Protein AF-A0A0D3JNY5-F1 (afdb_monomer_lite)

Sequence (254 aa):
MYYSSASSSRNAAVAILASRCAAASASHALKLACLLAVPCAALSHYIGRPWRWFSLHPLLMTMAFIAAAGSGITVKRMGGRTNTLMHGYAMLSAFALALAGWYVIYQQKAKATAEPLPLPGSRVMPLSLAACQVMLGKPHNTSWHSLQGLLAIGGYALGAAAGLFALHPDFGQYRSGKGVRLAHKLASRAASLAALIAIGTGYFKLADAYSTPLLAAALVAFAVSCAFFEAPTKRPQPAPRLPETTPLQAIGSE

Foldseek 3Di:
DPPPPVVVVVVVVVVVVVVVVVVVVVVVVVLLCLLVVLLVLLVVVCVPPPDDLLSLQLSLLSCLLRNLQSVLVVLPVVDDQVSLVSSLVSLVSSLVSLVVSVVSVVVLAVVLAPDDDPPPPPDDDDPVVVVSNVSYPDDPQPDPLSVLSVLLSVLSVVLSVCCVAQCRPPHHPPVPPPVSVVVSVVSNVVSSVSSLVSSLVVVVVCCVVHDDPSSVSSVVSVVVSVVVVDDPPPPPDPPPPDPPPDPPPPPDDD

pLDDT: mean 79.35, std 14.65, range [47.5, 98.0]

InterPro domains:
  IPR006593 Cytochrome b561/ferric reductase, transmembrane domain [SM00665] (56-203)

Radius of gyration: 26.71 Å; chains: 1; bounding box: 80×56×90 Å

Organism: Emiliania huxleyi (strain CCMP1516) (NCBI:txid280463)

Secondary structure (DSSP, 8-state):
--SSHHHHHHHHHHHHHHHHHHHHHHHHHHHHHHHHHHHHHHHHTTTTS---GGGHHHHHHHIIIIIIHHHHHHHHHT-SHHHHHHHHHHHHHHHHHHHHHHHHHHHHHHHHHHSPPPPTT-----HHHHHHHTTTTPPTT-SHHHHHHHHHHHHHHHHHHHHHHTT-TTT-TTTT-HHHHHHHHHHHHHHHHHHHHHHHHHHHHHHTTS-THHHHHHHHHHHHHHHTT----PPPPPP-PPP-----------

Structure (mmCIF, N/CA/C/O backbone):
data_AF-A0A0D3JNY5-F1
#
_entry.id   AF-A0A0D3JNY5-F1
#
loop_
_atom_site.group_PDB
_atom_site.id
_atom_site.type_symbol
_atom_site.label_atom_id
_atom_site.label_alt_id
_atom_site.label_comp_id
_atom_site.label_asym_id
_atom_site.label_entity_id
_atom_site.label_seq_id
_atom_site.pdbx_PDB_ins_code
_atom_site.Cartn_x
_atom_site.Cartn_y
_atom_site.Cartn_z
_atom_site.occupancy
_atom_site.B_iso_or_equiv
_atom_site.auth_seq_id
_atom_site.auth_comp_id
_atom_site.auth_asym_id
_atom_site.auth_atom_id
_atom_site.pdbx_PDB_model_num
ATOM 1 N N . MET A 1 1 ? -40.229 37.257 30.232 1.00 57.28 1 MET A N 1
ATOM 2 C CA . MET A 1 1 ? -39.257 37.653 29.185 1.00 57.28 1 MET A CA 1
ATOM 3 C C . MET A 1 1 ? -38.018 36.726 29.174 1.00 57.28 1 MET A C 1
ATOM 5 O O . MET A 1 1 ? -36.901 37.210 29.114 1.00 57.28 1 MET A O 1
ATOM 9 N N . TYR A 1 2 ? -38.187 35.391 29.219 1.00 54.25 2 TYR A N 1
ATOM 10 C CA . TYR A 1 2 ? -37.075 34.420 29.385 1.00 54.25 2 TYR A CA 1
ATOM 11 C C . TYR A 1 2 ? -36.829 33.487 28.178 1.00 54.25 2 TYR A C 1
ATOM 13 O O . TYR A 1 2 ? -35.921 32.665 28.211 1.00 54.25 2 TYR A O 1
ATOM 21 N N . TYR A 1 3 ? -37.588 33.619 27.084 1.00 54.31 3 TYR A N 1
ATOM 22 C CA . TYR A 1 3 ? -37.489 32.711 25.927 1.00 54.31 3 TYR A CA 1
ATOM 23 C C . TYR A 1 3 ? -36.385 33.062 24.906 1.00 54.31 3 TYR A C 1
ATOM 25 O O . TYR A 1 3 ? -36.133 32.283 23.991 1.00 54.31 3 TYR A O 1
ATOM 33 N N . SER A 1 4 ? -35.695 34.200 25.051 1.00 57.88 4 SER A N 1
ATOM 34 C CA . SER A 1 4 ? -34.740 34.676 24.032 1.00 57.88 4 SER A CA 1
ATOM 35 C C . SER A 1 4 ? -33.359 33.994 24.098 1.00 57.88 4 SER A C 1
ATOM 37 O O . SER A 1 4 ? -32.750 33.724 23.062 1.00 57.88 4 SER A O 1
ATOM 39 N N . SER A 1 5 ? -32.870 33.606 25.285 1.00 60.97 5 SER A N 1
ATOM 40 C CA . SER A 1 5 ? -31.491 33.098 25.438 1.00 60.97 5 SER A CA 1
ATOM 41 C C . SER A 1 5 ? -31.278 31.662 24.934 1.00 60.97 5 SER A C 1
ATOM 43 O O . SER A 1 5 ? -30.173 31.309 24.522 1.00 60.97 5 SER A O 1
ATOM 45 N N . ALA A 1 6 ? -32.329 30.837 24.900 1.00 60.62 6 ALA A N 1
ATOM 46 C CA . ALA A 1 6 ? -32.232 29.432 24.497 1.00 60.62 6 ALA A CA 1
ATOM 47 C C . ALA A 1 6 ? -32.112 29.224 22.974 1.00 60.62 6 ALA A C 1
ATOM 49 O O . ALA A 1 6 ? -31.658 28.167 22.535 1.00 60.62 6 ALA A O 1
ATOM 50 N N . SER A 1 7 ? -32.508 30.210 22.160 1.00 70.88 7 SER A N 1
ATOM 51 C CA . SER A 1 7 ? -32.379 30.136 20.696 1.00 70.88 7 SER A CA 1
ATOM 52 C C . SER A 1 7 ? -30.937 30.397 20.234 1.00 70.88 7 SER A C 1
ATOM 54 O O . SER A 1 7 ? -30.427 29.709 19.349 1.00 70.88 7 SER A O 1
ATOM 56 N N . SER A 1 8 ? -30.241 31.320 20.906 1.00 77.12 8 SER A N 1
ATOM 57 C CA . SER A 1 8 ? -28.868 31.720 20.582 1.00 77.12 8 SER A CA 1
ATOM 58 C C . SER A 1 8 ? -27.856 30.584 20.798 1.00 77.12 8 SER A C 1
ATOM 60 O O . SER A 1 8 ? -27.009 30.321 19.941 1.00 77.12 8 SER A O 1
ATOM 62 N N . SER A 1 9 ? -27.993 29.821 21.889 1.00 76.94 9 SER A N 1
ATOM 63 C CA . SER A 1 9 ? -27.088 28.703 22.194 1.00 76.94 9 SER A CA 1
ATOM 64 C C . SER A 1 9 ? -27.237 27.518 21.232 1.00 76.94 9 SER A C 1
ATOM 66 O O . SER A 1 9 ? -26.240 26.887 20.873 1.00 76.94 9 SER A O 1
ATOM 68 N N . ARG A 1 10 ? -28.457 27.237 20.750 1.00 80.69 10 ARG A N 1
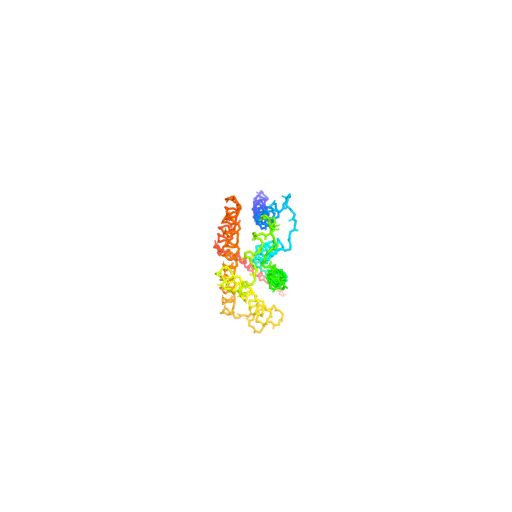ATOM 69 C CA . ARG A 1 10 ? -28.706 26.187 19.745 1.00 80.69 10 ARG A CA 1
ATOM 70 C C . ARG A 1 10 ? -28.081 26.542 18.398 1.00 80.69 10 ARG A C 1
ATOM 72 O O . ARG A 1 10 ? -27.430 25.694 17.793 1.00 80.69 10 ARG A O 1
ATOM 79 N N . ASN A 1 11 ? -28.203 27.799 17.972 1.00 83.81 11 ASN A N 1
ATOM 80 C CA . ASN A 1 11 ? -27.627 28.266 16.710 1.00 83.81 11 ASN A CA 1
ATOM 81 C C . ASN A 1 11 ? -26.090 28.193 16.720 1.00 83.81 11 ASN A C 1
ATOM 83 O O . ASN A 1 11 ? -25.489 27.739 15.745 1.00 83.81 11 ASN A O 1
ATOM 87 N N . ALA A 1 12 ? -25.449 28.538 17.844 1.00 80.69 12 ALA A N 1
ATOM 88 C CA . ALA A 1 12 ? -24.000 28.406 18.001 1.00 80.69 12 ALA A CA 1
ATOM 89 C C . ALA A 1 12 ? -23.531 26.939 17.927 1.00 80.69 12 ALA A C 1
ATOM 91 O O . ALA A 1 12 ? -22.556 26.630 17.240 1.00 80.69 12 ALA A O 1
ATOM 92 N N . ALA A 1 13 ? -24.245 26.012 18.577 1.00 78.19 13 ALA A N 1
ATOM 93 C CA . ALA A 1 13 ? -23.913 24.587 18.535 1.00 78.19 13 ALA A CA 1
ATOM 94 C C . ALA A 1 13 ? -24.038 23.997 17.117 1.00 78.19 13 ALA A C 1
ATOM 96 O O . ALA A 1 13 ? -23.158 23.249 16.682 1.00 78.19 13 ALA A O 1
ATOM 97 N N . VAL A 1 14 ? -25.087 24.371 16.374 1.00 81.19 14 VAL A N 1
ATOM 98 C CA . VAL A 1 14 ? -25.291 23.940 14.981 1.00 81.19 14 VAL A CA 1
ATOM 99 C C . VAL A 1 14 ? -24.190 24.485 14.067 1.00 81.19 14 VAL A C 1
ATOM 101 O O . VAL A 1 14 ? -23.638 23.727 13.271 1.00 81.19 14 VAL A O 1
ATOM 104 N N . ALA A 1 15 ? -23.792 25.752 14.219 1.00 80.12 15 ALA A N 1
ATOM 105 C CA . ALA A 1 15 ? -22.700 26.342 13.439 1.00 80.12 15 ALA A CA 1
ATOM 106 C C . ALA A 1 15 ? -21.336 25.675 13.724 1.00 80.12 15 ALA A C 1
ATOM 108 O O . ALA A 1 15 ? -20.553 25.406 12.805 1.00 80.12 15 ALA A O 1
ATOM 109 N N . ILE A 1 16 ? -21.056 25.332 14.987 1.00 78.81 16 ILE A N 1
ATOM 110 C CA . ILE A 1 16 ? -19.841 24.594 15.370 1.00 78.81 16 ILE A CA 1
ATOM 111 C C . ILE A 1 16 ? -19.857 23.176 14.782 1.00 78.81 16 ILE A C 1
ATOM 113 O O . ILE A 1 16 ? -18.828 22.687 14.314 1.00 78.81 16 ILE A O 1
ATOM 117 N N . LEU A 1 17 ? -21.011 22.505 14.771 1.00 75.88 17 LEU A N 1
ATOM 118 C CA . LEU A 1 17 ? -21.135 21.177 14.174 1.00 75.88 17 LEU A CA 1
ATOM 119 C C . LEU A 1 17 ? -20.952 21.229 12.650 1.00 75.88 17 LEU A C 1
ATOM 121 O O . LEU A 1 17 ? -20.173 20.448 12.106 1.00 75.88 17 LEU A O 1
ATOM 125 N N . ALA A 1 18 ? -21.598 22.181 11.973 1.00 71.88 18 ALA A N 1
ATOM 126 C CA . ALA A 1 18 ? -21.499 22.360 10.527 1.00 71.88 18 ALA A CA 1
ATOM 127 C C . ALA A 1 18 ? -20.063 22.680 10.076 1.00 71.88 18 ALA A C 1
ATOM 129 O O . ALA A 1 18 ? -19.561 22.056 9.140 1.00 71.88 18 ALA A O 1
ATOM 130 N N . SER A 1 19 ? -19.359 23.576 10.779 1.00 74.06 19 SER A N 1
ATOM 131 C CA . SER A 1 19 ? -17.955 23.900 10.476 1.00 74.06 19 SER A CA 1
ATOM 132 C C . SER A 1 19 ? -17.014 22.709 10.694 1.00 74.06 19 SER A C 1
ATOM 134 O O . SER A 1 19 ? -16.123 22.470 9.878 1.00 74.06 19 SER A O 1
ATOM 136 N N . ARG A 1 20 ? -17.243 21.891 11.732 1.00 70.56 20 ARG A N 1
ATOM 137 C CA . ARG A 1 20 ? -16.495 20.640 11.950 1.00 70.56 20 ARG A CA 1
ATOM 138 C C . ARG A 1 20 ? -16.770 19.600 10.864 1.00 70.56 20 ARG A C 1
ATOM 140 O O . ARG A 1 20 ? -15.829 18.945 10.417 1.00 70.56 20 ARG A O 1
ATOM 147 N N . CYS A 1 21 ? -18.017 19.471 10.411 1.00 64.88 21 CYS A N 1
ATOM 148 C CA . CYS A 1 21 ? -18.381 18.590 9.299 1.00 64.88 21 CYS A CA 1
ATOM 149 C C . CYS A 1 21 ? -17.726 19.037 7.982 1.00 64.88 21 CYS A C 1
ATOM 151 O O . CYS A 1 21 ? -17.161 18.206 7.268 1.00 64.88 21 CYS A O 1
ATOM 153 N N . ALA A 1 22 ? -17.722 20.341 7.692 1.00 65.19 22 ALA A N 1
ATOM 154 C CA . ALA A 1 22 ? -17.070 20.901 6.510 1.00 65.19 22 ALA A CA 1
ATOM 155 C C . ALA A 1 22 ? -15.542 20.704 6.543 1.00 65.19 22 ALA A C 1
ATOM 157 O O . ALA A 1 22 ? -14.959 20.222 5.571 1.00 65.19 22 ALA A O 1
ATOM 158 N N . ALA A 1 23 ? -14.895 20.980 7.681 1.00 62.25 23 ALA A N 1
ATOM 159 C CA . ALA A 1 23 ? -13.457 20.765 7.856 1.00 62.25 23 ALA A CA 1
ATOM 160 C C . ALA A 1 23 ? -13.074 19.277 7.752 1.00 62.25 23 ALA A C 1
ATOM 162 O O . ALA A 1 23 ? -12.065 18.924 7.133 1.00 62.25 23 ALA A O 1
ATOM 163 N N . ALA A 1 24 ? -13.898 18.383 8.310 1.00 66.12 24 ALA A N 1
ATOM 164 C CA . ALA A 1 24 ? -13.712 16.947 8.156 1.00 66.12 24 ALA A CA 1
ATOM 165 C C . ALA A 1 24 ? -13.803 16.544 6.678 1.00 66.12 24 ALA A C 1
ATOM 167 O O . ALA A 1 24 ? -12.885 15.880 6.195 1.00 66.12 24 ALA A O 1
ATOM 168 N N . SER A 1 25 ? -14.836 16.986 5.954 1.00 69.06 25 SER A N 1
ATOM 169 C CA . SER A 1 25 ? -15.023 16.720 4.520 1.00 69.06 25 SER A CA 1
ATOM 170 C C . SER A 1 25 ? -13.823 17.179 3.680 1.00 69.06 25 SER A C 1
ATOM 172 O O . SER A 1 25 ? -13.230 16.372 2.961 1.00 69.06 25 SER A O 1
ATOM 174 N N . ALA A 1 26 ? -13.369 18.423 3.867 1.00 67.12 26 ALA A N 1
ATOM 175 C CA . ALA A 1 26 ? -12.214 18.973 3.157 1.00 67.12 26 ALA A CA 1
ATOM 176 C C . ALA A 1 26 ? -10.929 18.167 3.418 1.00 67.12 26 ALA A C 1
ATOM 178 O O . ALA A 1 26 ? -10.176 17.861 2.492 1.00 67.12 26 ALA A O 1
ATOM 179 N N . SER A 1 27 ? -10.704 17.738 4.666 1.00 71.31 27 SER A N 1
ATOM 180 C CA . SER A 1 27 ? -9.537 16.915 5.006 1.00 71.31 27 SER A CA 1
ATOM 181 C C . SER A 1 27 ? -9.570 15.525 4.358 1.00 71.31 27 SER A C 1
ATOM 183 O O . SER A 1 27 ? -8.512 14.959 4.087 1.00 71.31 27 SER A O 1
ATOM 185 N N . HIS A 1 28 ? -10.755 14.949 4.127 1.00 68.75 28 HIS A N 1
ATOM 186 C CA . HIS A 1 28 ? -10.895 13.656 3.453 1.00 68.75 28 HIS A CA 1
ATOM 187 C C . HIS A 1 28 ? -10.719 13.805 1.945 1.00 68.75 28 HIS A C 1
ATOM 189 O O . HIS A 1 28 ? -9.995 13.008 1.352 1.00 68.75 28 HIS A O 1
ATOM 195 N N . ALA A 1 29 ? -11.301 14.849 1.349 1.00 68.88 29 ALA A N 1
ATOM 196 C CA . ALA A 1 29 ? -11.135 15.158 -0.066 1.00 68.88 29 ALA A CA 1
ATOM 197 C C . ALA A 1 29 ? -9.658 15.377 -0.425 1.00 68.88 29 ALA A C 1
ATOM 199 O O . ALA A 1 29 ? -9.169 14.783 -1.382 1.00 68.88 29 ALA A O 1
ATOM 200 N N . LEU A 1 30 ? -8.916 16.131 0.396 1.00 71.25 30 LEU A N 1
ATOM 201 C CA . LEU A 1 30 ? -7.480 16.340 0.196 1.00 71.25 30 LEU A CA 1
ATOM 202 C C . LEU A 1 30 ? -6.684 15.030 0.296 1.00 71.25 30 LEU A C 1
ATOM 204 O O . LEU A 1 30 ? -5.812 14.774 -0.529 1.00 71.25 30 LEU A O 1
ATOM 208 N N . LYS A 1 31 ? -7.007 14.162 1.267 1.00 69.12 31 LYS A N 1
ATOM 209 C CA . LYS A 1 31 ? -6.354 12.847 1.404 1.00 69.12 31 LYS A CA 1
ATOM 210 C C . LYS A 1 31 ? -6.600 11.970 0.179 1.00 69.12 31 LYS A C 1
ATOM 212 O O . LYS A 1 31 ? -5.654 11.389 -0.338 1.00 69.12 31 LYS A O 1
ATOM 217 N N . LEU A 1 32 ? -7.844 11.894 -0.294 1.00 69.19 32 LEU A N 1
ATOM 218 C CA . LEU A 1 32 ? -8.203 11.158 -1.508 1.00 69.19 32 LEU A CA 1
ATOM 219 C C . LEU A 1 32 ? -7.491 11.724 -2.741 1.00 69.19 32 LEU A C 1
ATOM 221 O O . LEU A 1 32 ? -6.916 10.957 -3.509 1.00 69.19 32 LEU A O 1
ATOM 225 N N . ALA A 1 33 ? -7.451 13.049 -2.888 1.00 69.44 33 ALA A N 1
ATOM 226 C CA . ALA A 1 33 ? -6.737 13.706 -3.976 1.00 69.44 33 ALA A CA 1
ATOM 227 C C . ALA A 1 33 ? -5.238 13.363 -3.962 1.00 69.44 33 ALA A C 1
ATOM 229 O O . ALA A 1 33 ? -4.701 12.963 -4.991 1.00 69.44 33 ALA A O 1
ATOM 230 N N . CYS A 1 34 ? -4.569 13.421 -2.804 1.00 68.69 34 CYS A N 1
ATOM 231 C CA . CYS A 1 34 ? -3.160 13.032 -2.686 1.00 68.69 34 CYS A CA 1
ATOM 232 C C . CYS A 1 34 ? -2.929 11.541 -2.988 1.00 68.69 34 CYS A C 1
ATOM 234 O O . CYS A 1 34 ? -1.951 11.200 -3.652 1.00 68.69 34 CYS A O 1
ATOM 236 N N . LEU A 1 35 ? -3.825 10.656 -2.536 1.00 69.31 35 LEU A N 1
ATOM 237 C CA . LEU A 1 35 ? -3.726 9.212 -2.780 1.00 69.31 35 LEU A CA 1
ATOM 238 C C . LEU A 1 35 ? -3.906 8.845 -4.259 1.00 69.31 35 LEU A C 1
ATOM 240 O O . LEU A 1 35 ? -3.325 7.858 -4.706 1.00 69.31 35 LEU A O 1
ATOM 244 N N . LEU A 1 36 ? -4.678 9.632 -5.014 1.00 71.50 36 LEU A N 1
ATOM 245 C CA . LEU A 1 36 ? -4.909 9.435 -6.448 1.00 71.50 36 LEU A CA 1
ATOM 246 C C . LEU A 1 36 ? -3.890 10.171 -7.328 1.00 71.50 36 LEU A C 1
ATOM 248 O O . LEU A 1 36 ? -3.557 9.690 -8.407 1.00 71.50 36 LEU A O 1
ATOM 252 N N . ALA A 1 37 ? -3.345 11.301 -6.877 1.00 69.25 37 ALA A N 1
ATOM 253 C CA . ALA A 1 37 ? -2.399 12.092 -7.662 1.00 69.25 37 ALA A CA 1
ATOM 254 C C . ALA A 1 37 ? -1.128 11.307 -8.021 1.00 69.25 37 ALA A C 1
ATOM 256 O O . ALA A 1 37 ? -0.654 11.393 -9.149 1.00 69.25 37 ALA A O 1
ATOM 257 N N . VAL A 1 38 ? -0.600 10.503 -7.093 1.00 67.50 38 VAL A N 1
ATOM 258 C CA . VAL A 1 38 ? 0.617 9.706 -7.323 1.00 67.50 38 VAL A CA 1
ATOM 259 C C . VAL A 1 38 ? 0.421 8.617 -8.380 1.00 67.50 38 VAL A C 1
ATOM 261 O O . VAL A 1 38 ? 1.210 8.580 -9.322 1.00 67.50 38 VAL A O 1
ATOM 264 N N . PRO A 1 39 ? -0.598 7.739 -8.297 1.00 68.88 39 PRO A N 1
ATOM 265 C CA . PRO A 1 39 ? -0.840 6.770 -9.357 1.00 68.88 39 PRO A CA 1
ATOM 266 C C . PRO A 1 39 ? -1.238 7.432 -10.678 1.00 68.88 39 PRO A C 1
ATOM 268 O O . PRO A 1 39 ? -0.833 6.937 -11.724 1.00 68.88 39 PRO A O 1
ATOM 271 N N . CYS A 1 40 ? -1.943 8.568 -10.665 1.00 70.19 40 CYS A N 1
ATOM 272 C CA . CYS A 1 40 ? -2.204 9.334 -11.886 1.00 70.19 40 CYS A CA 1
ATOM 273 C C . CYS A 1 40 ? -0.916 9.891 -12.510 1.00 70.19 40 CYS A C 1
ATOM 275 O O . CYS A 1 40 ? -0.770 9.836 -13.726 1.00 70.19 40 CYS A O 1
ATOM 277 N N . ALA A 1 41 ? 0.036 10.375 -11.707 1.00 69.00 41 ALA A N 1
ATOM 278 C CA . ALA A 1 41 ? 1.346 10.817 -12.186 1.00 69.00 41 ALA A CA 1
ATOM 279 C C . ALA A 1 41 ? 2.200 9.644 -12.699 1.00 69.00 41 ALA A C 1
ATOM 281 O O . ALA A 1 41 ? 2.883 9.753 -13.716 1.00 69.00 41 ALA A O 1
ATOM 282 N N . ALA A 1 42 ? 2.130 8.489 -12.033 1.00 68.69 42 ALA A N 1
ATOM 283 C CA . ALA A 1 42 ? 2.753 7.264 -12.521 1.00 68.69 42 ALA A CA 1
ATOM 284 C C . ALA A 1 42 ? 2.156 6.840 -13.870 1.00 68.69 42 ALA A C 1
ATOM 286 O O . ALA A 1 42 ? 2.890 6.491 -14.789 1.00 68.69 42 ALA A O 1
ATOM 287 N N . LEU A 1 43 ? 0.829 6.909 -14.010 1.00 73.94 43 LEU A N 1
ATOM 288 C CA . LEU A 1 43 ? 0.123 6.585 -15.245 1.00 73.94 43 LEU A CA 1
ATOM 289 C C . LEU A 1 43 ? 0.433 7.596 -16.356 1.00 73.94 43 LEU A C 1
ATOM 291 O O . LEU A 1 43 ? 0.642 7.188 -17.496 1.00 73.94 43 LEU A O 1
ATOM 295 N N . SER A 1 44 ? 0.519 8.890 -16.031 1.00 70.88 44 SER A N 1
ATOM 296 C CA . SER A 1 44 ? 0.817 9.942 -17.006 1.00 70.88 44 SER A CA 1
ATOM 297 C C . SER A 1 44 ? 2.209 9.803 -17.613 1.00 70.88 44 SER A C 1
ATOM 299 O O . SER A 1 44 ? 2.377 10.091 -18.794 1.00 70.88 44 SER A O 1
ATOM 301 N N . HIS A 1 45 ? 3.179 9.252 -16.874 1.00 68.31 45 HIS A N 1
ATOM 302 C CA . HIS A 1 45 ? 4.490 8.896 -17.425 1.00 68.31 45 HIS A CA 1
ATOM 303 C C . HIS A 1 45 ? 4.405 7.890 -18.588 1.00 68.31 45 HIS A C 1
ATOM 305 O O . HIS A 1 45 ? 5.266 7.872 -19.470 1.00 68.31 45 HIS A O 1
ATOM 311 N N . TYR A 1 46 ? 3.372 7.046 -18.602 1.00 68.75 46 TYR A N 1
ATOM 312 C CA . TYR A 1 46 ? 3.152 6.060 -19.658 1.00 68.75 46 TYR A CA 1
ATOM 313 C C . TYR A 1 46 ? 2.251 6.566 -20.789 1.00 68.75 46 TYR A C 1
ATOM 315 O O . TYR A 1 46 ? 2.137 5.887 -21.810 1.00 68.75 46 TYR A O 1
ATOM 323 N N . ILE A 1 47 ? 1.644 7.750 -20.657 1.00 71.94 47 ILE A N 1
ATOM 324 C CA . ILE A 1 47 ? 0.864 8.360 -21.739 1.00 71.94 47 ILE A CA 1
ATOM 325 C C . ILE A 1 47 ? 1.823 8.732 -22.880 1.00 71.94 47 ILE A C 1
ATOM 327 O O . ILE A 1 47 ? 2.818 9.423 -22.677 1.00 71.94 47 ILE A O 1
ATOM 331 N N . GLY A 1 48 ? 1.542 8.237 -24.089 1.00 67.44 48 GLY A N 1
ATOM 332 C CA . GLY A 1 48 ? 2.363 8.475 -25.284 1.00 67.44 48 GLY A CA 1
ATOM 333 C C . GLY A 1 48 ? 3.548 7.518 -25.472 1.00 67.44 48 GLY A C 1
ATOM 334 O O . GLY A 1 48 ? 4.295 7.663 -26.437 1.00 67.44 48 GLY A O 1
ATOM 335 N N . ARG A 1 49 ? 3.727 6.518 -24.596 1.00 72.38 49 ARG A N 1
ATOM 336 C CA . ARG A 1 49 ? 4.737 5.458 -24.754 1.00 72.38 49 ARG A CA 1
ATOM 337 C C . ARG A 1 49 ? 4.064 4.110 -25.017 1.00 72.38 49 ARG A C 1
ATOM 339 O O . ARG A 1 49 ? 2.992 3.856 -24.467 1.00 72.38 49 ARG A O 1
ATOM 346 N N . PRO A 1 50 ? 4.679 3.212 -25.808 1.00 80.44 50 PRO A N 1
ATOM 347 C CA . PRO A 1 50 ? 4.146 1.869 -25.969 1.00 80.44 50 PRO A CA 1
ATOM 348 C C . PRO A 1 50 ? 4.151 1.169 -24.609 1.00 80.44 50 PRO A C 1
ATOM 350 O O . PRO A 1 50 ? 5.185 1.075 -23.940 1.00 80.44 50 PRO A O 1
ATOM 353 N N . TRP A 1 51 ? 2.980 0.694 -24.198 1.00 82.50 51 TRP A N 1
ATOM 354 C CA . TRP A 1 51 ? 2.815 -0.046 -22.960 1.00 82.50 51 TRP A CA 1
ATOM 355 C C . TRP A 1 51 ? 3.615 -1.346 -23.025 1.00 82.50 51 TRP A C 1
ATOM 357 O O . TRP A 1 51 ? 3.410 -2.180 -23.905 1.00 82.50 51 TRP A O 1
ATOM 367 N N . ARG A 1 52 ? 4.557 -1.513 -22.094 1.00 87.00 52 ARG A N 1
ATOM 368 C CA . ARG A 1 52 ? 5.363 -2.730 -21.969 1.00 87.00 52 ARG A CA 1
ATOM 369 C C . ARG A 1 52 ? 4.894 -3.512 -20.758 1.00 87.00 52 ARG A C 1
ATOM 371 O O . ARG A 1 52 ? 4.427 -2.927 -19.786 1.00 87.00 52 ARG A O 1
ATOM 378 N N . TRP A 1 53 ? 5.100 -4.825 -20.776 1.00 88.06 53 TRP A N 1
ATOM 379 C CA . TRP A 1 53 ? 4.777 -5.688 -19.637 1.00 88.06 53 TRP A CA 1
ATOM 380 C C . TRP A 1 53 ? 5.386 -5.170 -18.323 1.00 88.06 53 TRP A C 1
ATOM 382 O O . TRP A 1 53 ? 4.699 -5.079 -17.312 1.00 88.06 53 TRP A O 1
ATOM 392 N N . PHE A 1 54 ? 6.642 -4.709 -18.361 1.00 89.81 54 PHE A N 1
ATOM 393 C CA . PHE A 1 54 ? 7.314 -4.103 -17.210 1.00 89.81 54 PHE A CA 1
ATOM 394 C C . PHE A 1 54 ? 6.607 -2.852 -16.651 1.00 89.81 54 PHE A C 1
ATOM 396 O O . PHE A 1 54 ? 6.684 -2.625 -15.447 1.00 89.81 54 PHE A O 1
ATOM 403 N N . SER A 1 55 ? 5.885 -2.071 -17.466 1.00 88.25 55 SER A N 1
ATOM 404 C CA . SER A 1 55 ? 5.160 -0.868 -17.017 1.00 88.25 55 SER A CA 1
ATOM 405 C C . SER A 1 55 ? 4.083 -1.175 -15.970 1.00 88.25 55 SER A C 1
ATOM 407 O O . SER A 1 55 ? 3.777 -0.324 -15.135 1.00 88.25 55 SER A O 1
ATOM 409 N N . LEU A 1 56 ? 3.552 -2.404 -15.954 1.00 90.50 56 LEU A N 1
ATOM 410 C CA . LEU A 1 56 ? 2.608 -2.851 -14.929 1.00 90.50 56 LEU A CA 1
ATOM 411 C C . LEU A 1 56 ? 3.233 -2.899 -13.534 1.00 90.50 56 LEU A C 1
ATOM 413 O O . LEU A 1 56 ? 2.529 -2.679 -12.557 1.00 90.50 56 LEU A O 1
ATOM 417 N N . HIS A 1 57 ? 4.535 -3.167 -13.410 1.00 93.75 57 HIS A N 1
ATOM 418 C CA . HIS A 1 57 ? 5.179 -3.312 -12.106 1.00 93.75 57 HIS A CA 1
ATOM 419 C C . HIS A 1 57 ? 5.116 -2.027 -11.255 1.00 93.75 57 HIS A C 1
ATOM 421 O O . HIS A 1 57 ? 4.498 -2.066 -10.188 1.00 93.75 57 HIS A O 1
ATOM 427 N N . PRO A 1 58 ? 5.687 -0.881 -11.680 1.00 90.94 58 PRO A N 1
ATOM 428 C CA . PRO A 1 58 ? 5.642 0.344 -10.883 1.00 90.94 58 PRO A CA 1
ATOM 429 C C . PRO A 1 58 ? 4.213 0.862 -10.697 1.00 90.94 58 PRO A C 1
ATOM 431 O O . PRO A 1 58 ? 3.894 1.364 -9.617 1.00 90.94 58 PRO A O 1
ATOM 434 N N . LEU A 1 59 ? 3.329 0.678 -11.687 1.00 89.38 59 LEU A N 1
ATOM 435 C CA . LEU A 1 59 ? 1.913 1.019 -11.555 1.00 89.38 59 LEU A CA 1
ATOM 436 C C . LEU A 1 59 ? 1.250 0.214 -10.428 1.00 89.38 59 LEU A C 1
ATOM 438 O O . LEU A 1 59 ? 0.687 0.802 -9.506 1.00 89.38 59 LEU A O 1
ATOM 442 N N . LEU A 1 60 ? 1.351 -1.118 -10.465 1.00 94.06 60 LEU A N 1
ATOM 443 C CA . LEU A 1 60 ? 0.744 -2.001 -9.466 1.00 94.06 60 LEU A CA 1
ATOM 444 C C . LEU A 1 60 ? 1.335 -1.776 -8.072 1.00 94.06 60 LEU A C 1
ATOM 446 O O . LEU A 1 60 ? 0.580 -1.736 -7.106 1.00 94.06 60 LEU A O 1
ATOM 450 N N . MET A 1 61 ? 2.649 -1.550 -7.955 1.00 95.19 61 MET A N 1
ATOM 451 C CA . MET A 1 61 ? 3.285 -1.242 -6.666 1.00 95.19 61 MET A CA 1
ATOM 452 C C . MET A 1 61 ? 2.808 0.094 -6.085 1.00 95.19 61 MET A C 1
ATOM 454 O O . MET A 1 61 ? 2.533 0.186 -4.888 1.00 95.19 61 MET A O 1
ATOM 458 N N . THR A 1 62 ? 2.647 1.115 -6.931 1.00 89.94 62 THR A N 1
ATOM 459 C CA . THR A 1 62 ? 2.109 2.424 -6.527 1.00 89.94 62 THR A CA 1
ATOM 460 C C . THR A 1 62 ? 0.650 2.293 -6.082 1.00 89.94 62 THR A C 1
ATOM 462 O O . THR A 1 62 ? 0.277 2.770 -5.009 1.00 89.94 62 THR A O 1
ATOM 465 N N . MET A 1 63 ? -0.176 1.584 -6.856 1.00 88.19 63 MET A N 1
ATOM 466 C CA . MET A 1 63 ? -1.578 1.335 -6.511 1.00 88.19 63 MET A CA 1
ATOM 467 C C . MET A 1 63 ? -1.721 0.519 -5.221 1.00 88.19 63 MET A C 1
ATOM 469 O O . MET A 1 63 ? -2.578 0.828 -4.394 1.00 88.19 63 MET A O 1
ATOM 473 N N . ALA A 1 64 ? -0.868 -0.484 -5.019 1.00 94.75 64 ALA A N 1
ATOM 474 C CA . ALA A 1 64 ? -0.865 -1.324 -3.829 1.00 94.75 64 ALA A CA 1
ATOM 475 C C . ALA A 1 64 ? -0.555 -0.520 -2.560 1.00 94.75 64 ALA A C 1
ATOM 477 O O . ALA A 1 64 ? -1.379 -0.435 -1.648 1.00 94.75 64 ALA A O 1
ATOM 478 N N . PHE A 1 65 ? 0.637 0.073 -2.492 1.00 93.12 65 PHE A N 1
ATOM 479 C CA . PHE A 1 65 ? 1.168 0.594 -1.232 1.00 93.12 65 PHE A CA 1
ATOM 480 C C . PHE A 1 65 ? 0.821 2.056 -0.961 1.00 93.12 65 PHE A C 1
ATOM 482 O O . PHE A 1 65 ? 0.856 2.474 0.194 1.00 93.12 65 PHE A O 1
ATOM 489 N N . ILE A 1 66 ? 0.468 2.832 -1.987 1.00 87.38 66 ILE A N 1
ATOM 490 C CA . ILE A 1 66 ? 0.041 4.222 -1.802 1.00 87.38 66 ILE A CA 1
ATOM 491 C C . ILE A 1 66 ? -1.480 4.275 -1.798 1.00 87.38 66 ILE A C 1
ATOM 493 O O . ILE A 1 66 ? -2.066 4.561 -0.757 1.00 87.38 66 ILE A O 1
ATOM 497 N N . ALA A 1 67 ? -2.136 3.928 -2.907 1.00 85.94 67 ALA A N 1
ATOM 498 C CA . ALA A 1 67 ? -3.583 4.099 -3.019 1.00 85.94 67 ALA A CA 1
ATOM 499 C C . ALA A 1 67 ? -4.365 3.149 -2.091 1.00 85.94 67 ALA A C 1
ATOM 501 O O . ALA A 1 67 ? -5.071 3.611 -1.191 1.00 85.94 67 ALA A O 1
ATOM 502 N N . ALA A 1 68 ? -4.230 1.831 -2.263 1.00 90.12 68 ALA A N 1
ATOM 503 C CA . ALA A 1 68 ? -5.012 0.850 -1.509 1.00 90.12 68 ALA A CA 1
ATOM 504 C C . ALA A 1 68 ? -4.614 0.814 -0.025 1.00 90.12 68 ALA A C 1
ATOM 506 O O . ALA A 1 68 ? -5.472 0.957 0.853 1.00 90.12 68 ALA A O 1
ATOM 507 N N . ALA A 1 69 ? -3.317 0.700 0.275 1.00 93.06 69 ALA A N 1
ATOM 508 C CA . ALA A 1 69 ? -2.857 0.665 1.658 1.00 93.06 69 ALA A CA 1
ATOM 509 C C . ALA A 1 69 ? -3.070 2.005 2.389 1.00 93.06 69 ALA A C 1
ATOM 511 O O . ALA A 1 69 ? -3.596 2.026 3.506 1.00 93.06 69 ALA A O 1
ATOM 512 N N . GLY A 1 70 ? -2.761 3.143 1.758 1.00 87.81 70 GLY A N 1
ATOM 513 C CA . GLY A 1 70 ? -3.023 4.462 2.341 1.00 87.81 70 GLY A CA 1
ATOM 514 C C . GLY A 1 70 ? -4.508 4.674 2.659 1.00 87.81 70 GLY A C 1
ATOM 515 O O . GLY A 1 70 ? -4.861 5.110 3.762 1.00 87.81 70 GLY A O 1
ATOM 516 N N . SER A 1 71 ? -5.399 4.259 1.752 1.00 86.00 71 SER A N 1
ATOM 517 C CA . SER A 1 71 ? -6.850 4.279 1.983 1.00 86.00 71 SER A CA 1
ATOM 518 C C . SER A 1 71 ? -7.253 3.384 3.158 1.00 86.00 71 SER A C 1
ATOM 520 O O . SER A 1 71 ? -7.952 3.826 4.069 1.00 86.00 71 SER A O 1
ATOM 522 N N . GLY A 1 72 ? -6.755 2.147 3.219 1.00 90.81 72 GLY A N 1
ATOM 523 C CA . GLY A 1 72 ? -7.057 1.246 4.332 1.00 90.81 72 GLY A CA 1
ATOM 524 C C . GLY A 1 72 ? -6.603 1.800 5.688 1.00 90.81 72 GLY A C 1
ATOM 525 O O . GLY A 1 72 ? -7.320 1.672 6.684 1.00 90.81 72 GLY A O 1
ATOM 526 N N . ILE A 1 73 ? -5.433 2.442 5.754 1.00 91.31 73 ILE A N 1
ATOM 527 C CA . ILE A 1 73 ? -4.912 3.057 6.986 1.00 91.31 73 ILE A CA 1
ATOM 528 C C . ILE A 1 73 ? -5.787 4.234 7.429 1.00 91.31 73 ILE A C 1
ATOM 530 O O . ILE A 1 73 ? -6.078 4.362 8.622 1.00 91.31 73 ILE A O 1
ATOM 534 N N . THR A 1 74 ? -6.212 5.093 6.500 1.00 85.69 74 THR A N 1
ATOM 535 C CA . THR A 1 74 ? -7.067 6.246 6.826 1.00 85.69 74 THR A CA 1
ATOM 536 C C . THR A 1 74 ? -8.449 5.798 7.295 1.00 85.69 74 THR A C 1
ATOM 538 O O . THR A 1 74 ? -8.897 6.254 8.349 1.00 85.69 74 THR A O 1
ATOM 541 N N . VAL A 1 75 ? -9.063 4.823 6.616 1.00 87.44 75 VAL A N 1
ATOM 542 C CA . VAL A 1 75 ? -10.353 4.237 7.015 1.00 87.44 75 VAL A CA 1
ATOM 543 C C . VAL A 1 75 ? -10.292 3.667 8.429 1.00 87.44 75 VAL A C 1
ATOM 545 O O . VAL A 1 75 ? -11.178 3.922 9.246 1.00 87.44 75 VAL A O 1
ATOM 548 N N . LYS A 1 76 ? -9.203 2.976 8.788 1.00 91.12 76 LYS A N 1
ATOM 549 C CA . LYS A 1 76 ? -9.047 2.404 10.133 1.00 91.12 76 LYS A CA 1
ATOM 550 C C . LYS A 1 76 ? -9.101 3.448 11.252 1.00 91.12 76 LYS A C 1
ATOM 552 O O . LYS A 1 76 ? -9.537 3.126 12.361 1.00 91.12 76 LYS A O 1
ATOM 557 N N . ARG A 1 77 ? -8.663 4.685 10.991 1.00 87.62 77 ARG A N 1
ATOM 558 C CA . ARG A 1 77 ? -8.649 5.766 11.993 1.00 87.62 77 ARG A CA 1
ATOM 559 C C . ARG A 1 77 ? -10.043 6.224 12.393 1.00 87.62 77 ARG A C 1
ATOM 561 O O . ARG A 1 77 ? -10.203 6.683 13.519 1.00 87.62 77 ARG A O 1
ATOM 568 N N . MET A 1 78 ? -11.035 6.040 11.524 1.00 84.75 78 MET A N 1
ATOM 569 C CA . MET A 1 78 ? -12.429 6.355 11.836 1.00 84.75 78 MET A CA 1
ATOM 570 C C . MET A 1 78 ? -12.995 5.458 12.953 1.00 84.75 78 MET A C 1
ATOM 572 O O . MET A 1 78 ? -13.972 5.819 13.600 1.00 84.75 78 MET A O 1
ATOM 576 N N . GLY A 1 79 ? -12.356 4.315 13.240 1.00 89.25 79 GLY A N 1
ATOM 577 C CA . GLY A 1 79 ? -12.776 3.401 14.303 1.00 89.25 79 GLY A CA 1
ATOM 578 C C . GLY A 1 79 ? -14.084 2.666 13.987 1.00 89.25 79 GLY A C 1
ATOM 579 O O . GLY A 1 79 ? -14.697 2.869 12.948 1.00 89.25 79 GLY A O 1
ATOM 580 N N . GLY A 1 80 ? -14.508 1.766 14.873 1.00 91.88 80 GLY A N 1
ATOM 581 C CA . GLY A 1 80 ? -15.710 0.949 14.666 1.00 91.88 80 GLY A CA 1
ATOM 582 C C . GLY A 1 80 ? -15.472 -0.346 13.877 1.00 91.88 80 GLY A C 1
ATOM 583 O O . GLY A 1 80 ? -14.396 -0.582 13.313 1.00 91.88 80 GLY A O 1
ATOM 584 N N . ARG A 1 81 ? -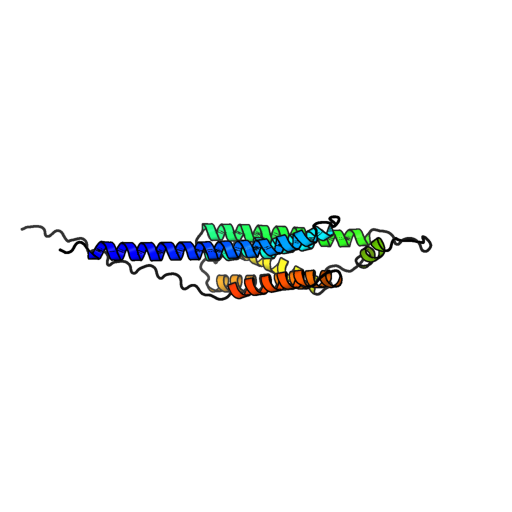16.483 -1.224 13.891 1.00 93.81 81 ARG A N 1
ATOM 585 C CA . ARG A 1 81 ? -16.425 -2.570 13.293 1.00 93.81 81 ARG A CA 1
ATOM 586 C C . ARG A 1 81 ? -16.359 -2.509 11.768 1.00 93.81 81 ARG A C 1
ATOM 588 O O . ARG A 1 81 ? -15.409 -3.032 11.198 1.00 93.81 81 ARG A O 1
ATOM 595 N N . THR A 1 82 ? -17.289 -1.803 11.126 1.00 93.75 82 THR A N 1
ATOM 596 C CA . THR A 1 82 ? -17.361 -1.683 9.658 1.00 93.75 82 THR A CA 1
ATOM 597 C C . THR A 1 82 ? -16.062 -1.143 9.061 1.00 93.75 82 THR A C 1
ATOM 599 O O . THR A 1 82 ? -15.474 -1.774 8.191 1.00 93.75 82 THR A O 1
ATOM 602 N N . ASN A 1 83 ? -15.523 -0.054 9.617 1.00 92.75 83 ASN A N 1
ATOM 603 C CA . ASN A 1 83 ? -14.246 0.513 9.168 1.00 92.75 83 ASN A CA 1
ATOM 604 C C . ASN A 1 83 ? -13.055 -0.431 9.409 1.00 92.75 83 ASN A C 1
ATOM 606 O O . ASN A 1 83 ? -12.064 -0.391 8.686 1.00 92.75 83 ASN A O 1
ATOM 610 N N . THR A 1 84 ? -13.129 -1.300 10.421 1.00 94.19 84 THR A N 1
ATOM 611 C CA . THR A 1 84 ? -12.104 -2.329 10.648 1.00 94.19 84 THR A CA 1
ATOM 612 C C . THR A 1 84 ? -12.137 -3.406 9.568 1.00 94.19 84 THR A C 1
ATOM 614 O O . THR A 1 84 ? -11.071 -3.816 9.115 1.00 94.19 84 THR A O 1
ATOM 617 N N . LEU A 1 85 ? -13.326 -3.829 9.136 1.00 95.19 85 LEU A N 1
ATOM 618 C CA . LEU A 1 85 ? -13.481 -4.780 8.033 1.00 95.19 85 LEU A CA 1
ATOM 619 C C . LEU A 1 85 ? -13.027 -4.159 6.708 1.00 95.19 85 LEU A C 1
ATOM 621 O O . LEU A 1 85 ? -12.213 -4.751 6.008 1.00 95.19 85 LEU A O 1
ATOM 625 N N . MET A 1 86 ? -13.448 -2.923 6.418 1.00 93.50 86 MET A N 1
ATOM 626 C CA . MET A 1 86 ? -12.989 -2.183 5.235 1.00 93.50 86 MET A CA 1
ATOM 627 C C . MET A 1 86 ? -11.467 -2.009 5.207 1.00 93.50 86 MET A C 1
ATOM 629 O O . MET A 1 86 ? -10.854 -2.173 4.157 1.00 93.50 86 MET A O 1
ATOM 633 N N . HIS A 1 87 ? -10.840 -1.725 6.355 1.00 95.50 87 HIS A N 1
ATOM 634 C CA . HIS A 1 87 ? -9.381 -1.717 6.475 1.00 95.50 87 HIS A CA 1
ATOM 635 C C . HIS A 1 87 ? -8.775 -3.073 6.094 1.00 95.50 87 HIS A C 1
ATOM 637 O O . HIS A 1 87 ? -7.835 -3.106 5.307 1.00 95.50 87 HIS A O 1
ATOM 643 N N . GLY A 1 88 ? -9.324 -4.177 6.611 1.00 94.94 88 GLY A N 1
ATOM 644 C CA . GLY A 1 88 ? -8.875 -5.529 6.275 1.00 94.94 88 GLY A CA 1
ATOM 645 C C . GLY A 1 88 ? -8.959 -5.824 4.775 1.00 94.94 88 GLY A C 1
ATOM 646 O O . GLY A 1 88 ? -7.964 -6.239 4.185 1.00 94.94 88 GLY A O 1
ATOM 647 N N . TYR A 1 89 ? -10.099 -5.531 4.138 1.00 95.25 89 TYR A N 1
ATOM 648 C CA . TYR A 1 89 ? -10.269 -5.710 2.691 1.00 95.25 89 TYR A CA 1
ATOM 649 C C . TYR A 1 89 ? -9.313 -4.832 1.880 1.00 95.25 89 TYR A C 1
ATOM 651 O O . TYR A 1 89 ? -8.685 -5.316 0.945 1.00 95.25 89 TYR A O 1
ATOM 659 N N . ALA A 1 90 ? -9.131 -3.567 2.267 1.00 93.56 90 ALA A N 1
ATOM 660 C CA . ALA A 1 90 ? -8.189 -2.673 1.601 1.00 93.56 90 ALA A CA 1
ATOM 661 C C . ALA A 1 90 ? -6.734 -3.171 1.707 1.00 93.56 90 ALA A C 1
ATOM 663 O O . ALA A 1 90 ? -5.997 -3.112 0.724 1.00 93.56 90 ALA A O 1
ATOM 664 N N . MET A 1 91 ? -6.324 -3.699 2.869 1.00 95.88 91 MET A N 1
ATOM 665 C CA . MET A 1 91 ? -4.996 -4.303 3.055 1.00 95.88 91 MET A CA 1
ATOM 666 C C . MET A 1 91 ? -4.821 -5.579 2.224 1.00 95.88 91 MET A C 1
ATOM 668 O O . MET A 1 91 ? -3.752 -5.789 1.655 1.00 95.88 91 MET A O 1
ATOM 672 N N . LEU A 1 92 ? -5.862 -6.411 2.118 1.00 94.88 92 LEU A N 1
ATOM 673 C CA . LEU A 1 92 ? -5.834 -7.613 1.283 1.00 94.88 92 LEU A CA 1
ATOM 674 C C . LEU A 1 92 ? -5.710 -7.258 -0.205 1.00 94.88 92 LEU A C 1
ATOM 676 O O . LEU A 1 92 ? -4.878 -7.836 -0.900 1.00 94.88 92 LEU A O 1
ATOM 680 N N . SER A 1 93 ? -6.468 -6.265 -0.679 1.00 95.38 93 SER A N 1
ATOM 681 C CA . SER A 1 93 ? -6.351 -5.752 -2.048 1.00 95.38 93 SER A CA 1
ATOM 682 C C . SER A 1 93 ? -4.964 -5.172 -2.324 1.00 95.38 93 SER A C 1
ATOM 684 O O . SER A 1 93 ? -4.383 -5.449 -3.370 1.00 95.38 93 SER A O 1
ATOM 686 N N . ALA A 1 94 ? -4.396 -4.414 -1.378 1.00 95.75 94 ALA A N 1
ATOM 687 C CA . ALA A 1 94 ? -3.026 -3.914 -1.480 1.00 95.75 94 ALA A CA 1
ATOM 688 C C . ALA A 1 94 ? -2.015 -5.064 -1.616 1.00 95.75 94 ALA A C 1
ATOM 690 O O . ALA A 1 94 ? -1.159 -5.035 -2.497 1.00 95.75 94 ALA A O 1
ATOM 691 N N . PHE A 1 95 ? -2.146 -6.106 -0.792 1.00 96.62 95 PHE A N 1
ATOM 692 C CA . PHE A 1 95 ? -1.278 -7.278 -0.858 1.00 96.62 95 PHE A CA 1
ATOM 693 C C . PHE A 1 95 ? -1.410 -8.027 -2.193 1.00 96.62 95 PHE A C 1
ATOM 695 O O . PHE A 1 95 ? -0.399 -8.343 -2.817 1.00 96.62 95 PHE A O 1
ATOM 702 N N . ALA A 1 96 ? -2.635 -8.243 -2.681 1.00 96.69 96 ALA A N 1
ATOM 703 C CA . ALA A 1 96 ? -2.880 -8.887 -3.971 1.00 96.69 96 ALA A CA 1
ATOM 704 C C . ALA A 1 96 ? -2.271 -8.094 -5.143 1.00 96.69 96 ALA A C 1
ATOM 706 O O . ALA A 1 96 ? -1.599 -8.671 -5.998 1.00 96.69 96 ALA A O 1
ATOM 707 N N . LEU A 1 97 ? -2.437 -6.765 -5.154 1.00 96.50 97 LEU A N 1
ATOM 708 C CA . LEU A 1 97 ? -1.814 -5.886 -6.150 1.00 96.50 97 LEU A CA 1
ATOM 709 C C . LEU A 1 97 ? -0.282 -5.940 -6.082 1.00 96.50 97 LEU A C 1
ATOM 711 O O . LEU A 1 97 ? 0.375 -5.979 -7.123 1.00 96.50 97 LEU A O 1
ATOM 715 N N . ALA A 1 98 ? 0.295 -5.993 -4.879 1.00 97.38 98 ALA A N 1
ATOM 716 C CA . ALA A 1 98 ? 1.738 -6.121 -4.705 1.00 97.38 98 ALA A CA 1
ATOM 717 C C . ALA A 1 98 ? 2.262 -7.469 -5.229 1.00 97.38 98 ALA A C 1
ATOM 719 O O . ALA A 1 98 ? 3.285 -7.499 -5.914 1.00 97.38 98 ALA A O 1
ATOM 720 N N . LEU A 1 99 ? 1.550 -8.577 -4.986 1.00 97.56 99 LEU A N 1
ATOM 721 C CA . LEU A 1 99 ? 1.897 -9.884 -5.554 1.00 97.56 99 LEU A CA 1
ATOM 722 C C . LEU A 1 99 ? 1.807 -9.885 -7.083 1.00 97.56 99 LEU A C 1
ATOM 724 O O . LEU A 1 99 ? 2.713 -10.396 -7.737 1.00 97.56 99 LEU A O 1
ATOM 728 N N . ALA A 1 100 ? 0.774 -9.265 -7.660 1.00 97.44 100 ALA A N 1
ATOM 729 C CA . ALA A 1 100 ? 0.657 -9.112 -9.109 1.00 97.44 100 ALA A CA 1
ATOM 730 C C . ALA A 1 100 ? 1.819 -8.282 -9.685 1.00 97.44 100 ALA A C 1
ATOM 732 O O . ALA A 1 100 ? 2.449 -8.682 -10.664 1.00 97.44 100 ALA A O 1
ATOM 733 N N . GLY A 1 101 ? 2.174 -7.167 -9.038 1.00 96.44 101 GLY A N 1
ATOM 734 C CA . GLY A 1 101 ? 3.338 -6.368 -9.413 1.00 96.44 101 GLY A CA 1
ATOM 735 C C . GLY A 1 101 ? 4.645 -7.159 -9.309 1.00 96.44 101 GLY A C 1
ATOM 736 O O . GLY A 1 101 ? 5.503 -7.060 -10.188 1.00 96.44 101 GLY A O 1
ATOM 737 N N . TRP A 1 102 ? 4.815 -7.966 -8.260 1.00 96.50 102 TRP A N 1
ATOM 738 C CA . TRP A 1 102 ? 5.992 -8.818 -8.081 1.00 96.50 102 TRP A CA 1
ATOM 739 C C . TRP A 1 102 ? 6.063 -9.926 -9.142 1.00 96.50 102 TRP A C 1
ATOM 741 O O . TRP A 1 102 ? 7.123 -10.170 -9.720 1.00 96.50 102 TRP A O 1
ATOM 751 N N . TYR A 1 103 ? 4.926 -10.532 -9.482 1.00 95.81 103 TYR A N 1
ATOM 752 C CA . TYR A 1 103 ? 4.820 -11.515 -10.556 1.00 95.81 103 TYR A CA 1
ATOM 753 C C . TYR A 1 103 ? 5.225 -10.932 -11.918 1.00 95.81 103 TYR A C 1
ATOM 755 O O . TYR A 1 103 ? 5.985 -11.563 -12.655 1.00 95.81 103 TYR A O 1
ATOM 763 N N . VAL A 1 104 ? 4.796 -9.704 -12.236 1.00 94.62 104 VAL A N 1
ATOM 764 C CA . VAL A 1 104 ? 5.176 -9.008 -13.479 1.00 94.62 104 VAL A CA 1
ATOM 765 C C . VAL A 1 104 ? 6.697 -8.923 -13.625 1.00 94.62 104 VAL A C 1
ATOM 767 O O . VAL A 1 104 ? 7.232 -9.289 -14.674 1.00 94.62 104 VAL A O 1
ATOM 770 N N . ILE A 1 105 ? 7.409 -8.481 -12.579 1.00 92.31 105 ILE A N 1
ATOM 771 C CA . ILE A 1 105 ? 8.875 -8.355 -12.627 1.00 92.31 105 ILE A CA 1
ATOM 772 C C . ILE A 1 105 ? 9.577 -9.715 -12.610 1.00 92.31 105 ILE A C 1
ATOM 774 O O . ILE A 1 105 ? 10.623 -9.873 -13.243 1.00 92.31 105 ILE A O 1
ATOM 778 N N . TYR A 1 106 ? 8.996 -10.711 -11.939 1.00 91.38 106 TYR A N 1
ATOM 779 C CA . TYR A 1 106 ? 9.499 -12.080 -11.968 1.00 91.38 106 TYR A CA 1
ATOM 780 C C . TYR A 1 106 ? 9.461 -12.650 -13.394 1.00 91.38 106 TYR A C 1
ATOM 782 O O . TYR A 1 106 ? 10.491 -13.078 -13.911 1.00 91.38 106 TYR A O 1
ATOM 790 N N . GLN A 1 107 ? 8.311 -12.557 -14.070 1.00 91.31 107 GLN A N 1
ATOM 791 C CA . GLN A 1 107 ? 8.132 -13.004 -15.455 1.00 91.31 107 GLN A CA 1
ATOM 792 C C . GLN A 1 107 ? 9.033 -12.256 -16.441 1.00 91.31 107 GLN A C 1
ATOM 794 O O . GLN A 1 107 ? 9.633 -12.871 -17.321 1.00 91.31 107 GLN A O 1
ATOM 799 N N . GLN A 1 108 ? 9.167 -10.934 -16.280 1.00 87.38 108 GLN A N 1
ATOM 800 C CA . GLN A 1 108 ? 10.043 -10.120 -17.124 1.00 87.38 108 GLN A CA 1
ATOM 801 C C . GLN A 1 108 ? 11.494 -10.624 -17.080 1.00 87.38 108 GLN A C 1
ATOM 803 O O . GLN A 1 108 ? 12.160 -10.648 -18.110 1.00 87.38 108 GLN A O 1
ATOM 808 N N . LYS A 1 109 ? 11.971 -11.045 -15.902 1.00 81.00 109 LYS A N 1
ATOM 809 C CA . LYS A 1 109 ? 13.312 -11.618 -15.721 1.00 81.00 109 LYS A CA 1
ATOM 810 C C . LYS A 1 109 ? 13.424 -13.070 -16.200 1.00 81.00 109 LYS A C 1
ATOM 812 O O . LYS A 1 109 ? 14.475 -13.443 -16.698 1.00 81.00 109 LYS A O 1
ATOM 817 N N . ALA A 1 110 ? 12.361 -13.867 -16.099 1.00 81.06 110 ALA A N 1
ATOM 818 C CA . ALA A 1 110 ? 12.362 -15.263 -16.545 1.00 81.06 110 ALA A CA 1
ATOM 819 C C . ALA A 1 110 ? 12.400 -15.402 -18.079 1.00 81.06 110 ALA A C 1
ATOM 821 O O . ALA A 1 110 ? 13.160 -16.204 -18.616 1.00 81.06 110 ALA A O 1
ATOM 822 N N . LYS A 1 111 ? 11.636 -14.575 -18.809 1.00 77.81 111 LYS A N 1
ATOM 823 C CA . LYS A 1 111 ? 11.698 -14.539 -20.288 1.00 77.81 111 LYS A CA 1
ATOM 824 C C . LYS A 1 111 ? 13.086 -14.163 -20.796 1.00 77.81 111 LYS A C 1
ATOM 826 O O . LYS A 1 111 ? 13.522 -1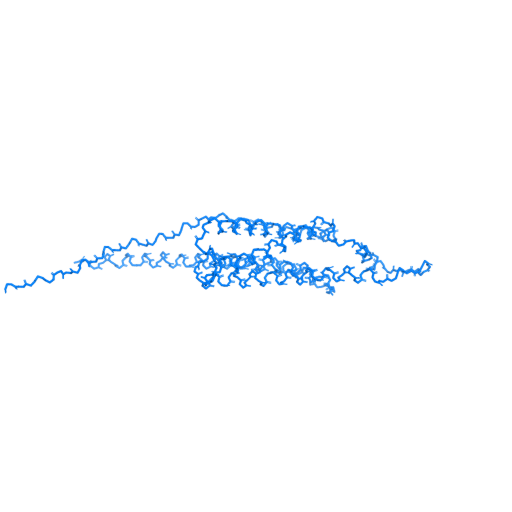4.594 -21.852 1.00 77.81 111 LYS A O 1
ATOM 831 N N . ALA A 1 112 ? 13.784 -13.384 -19.991 1.00 66.44 112 ALA A N 1
ATOM 832 C CA . ALA A 1 112 ? 15.104 -12.883 -20.269 1.00 66.44 112 ALA A CA 1
ATOM 833 C C . ALA A 1 112 ? 16.175 -13.979 -20.355 1.00 66.44 112 ALA A C 1
ATOM 835 O O . ALA A 1 112 ? 17.086 -13.904 -21.167 1.00 66.44 112 ALA A O 1
ATOM 836 N N . THR A 1 113 ? 16.067 -15.001 -19.512 1.00 65.06 113 THR A N 1
ATOM 837 C CA . THR A 1 113 ? 16.997 -16.138 -19.486 1.00 65.06 113 THR A CA 1
ATOM 838 C C . THR A 1 113 ? 16.764 -17.156 -20.599 1.00 65.06 113 THR A C 1
ATOM 840 O O . THR A 1 113 ? 17.612 -18.017 -20.798 1.00 65.06 113 THR A O 1
ATOM 843 N N . ALA A 1 114 ? 15.619 -17.097 -21.285 1.00 67.00 114 ALA A N 1
ATOM 844 C CA . ALA A 1 114 ? 15.199 -18.133 -22.222 1.00 67.00 114 ALA A CA 1
ATOM 845 C C . ALA A 1 114 ? 15.639 -17.888 -23.675 1.00 67.00 114 ALA A C 1
ATOM 847 O O . ALA A 1 114 ? 15.633 -18.836 -24.456 1.00 67.00 114 ALA A O 1
ATOM 848 N N . GLU A 1 115 ? 16.013 -16.660 -24.059 1.00 66.88 115 GLU A N 1
ATOM 849 C CA . GLU A 1 115 ? 16.509 -16.416 -25.417 1.00 66.88 115 GLU A CA 1
ATOM 850 C C . GLU A 1 115 ? 17.973 -16.866 -25.564 1.00 66.88 115 GLU A C 1
ATOM 852 O O . GLU A 1 115 ? 18.835 -16.387 -24.819 1.00 66.88 115 GLU A O 1
ATOM 857 N N . PRO A 1 116 ? 18.280 -17.763 -26.524 1.00 67.69 116 PRO A N 1
ATOM 858 C CA . PRO A 1 116 ? 19.652 -18.118 -26.855 1.00 67.69 116 PRO A CA 1
ATOM 859 C C . PRO A 1 116 ? 20.420 -16.860 -27.261 1.00 67.69 116 PRO A C 1
ATOM 861 O O . PRO A 1 116 ? 19.923 -16.058 -28.054 1.00 67.69 116 PRO A O 1
ATOM 864 N N . LEU A 1 117 ? 21.639 -16.692 -26.740 1.00 64.56 117 LEU A N 1
ATOM 865 C CA . LEU A 1 117 ? 22.517 -15.612 -27.185 1.00 64.56 117 LEU A CA 1
ATOM 866 C C . LEU A 1 117 ? 22.640 -15.674 -28.717 1.00 64.56 117 LEU A C 1
ATOM 868 O O . LEU A 1 117 ? 22.921 -16.756 -29.245 1.00 64.56 117 LEU A O 1
ATOM 872 N N . PRO A 1 118 ? 22.427 -14.555 -29.439 1.00 65.62 118 PRO A N 1
ATOM 873 C CA . PRO A 1 118 ? 22.610 -14.539 -30.880 1.00 65.62 118 PRO A CA 1
ATOM 874 C C . PRO A 1 118 ? 24.026 -15.018 -31.184 1.00 65.62 118 PRO A C 1
ATOM 876 O O . PRO A 1 118 ? 24.996 -14.542 -30.587 1.00 65.62 118 PRO A O 1
ATOM 879 N N . LEU A 1 119 ? 24.129 -16.001 -32.080 1.00 72.75 119 LEU A N 1
ATOM 880 C CA . LEU A 1 119 ? 25.410 -16.588 -32.445 1.00 72.75 119 LEU A CA 1
ATOM 881 C C . LEU A 1 119 ? 26.372 -15.476 -32.898 1.00 72.75 119 LEU A C 1
ATOM 883 O O . LEU A 1 119 ? 25.945 -14.553 -33.613 1.00 72.75 119 LEU A O 1
ATOM 887 N N . PRO A 1 120 ? 27.652 -15.542 -32.490 1.00 69.12 120 PRO A N 1
ATOM 888 C CA . PRO A 1 120 ? 28.649 -14.550 -32.869 1.00 69.12 120 PRO A CA 1
ATOM 889 C C . PRO A 1 120 ? 28.717 -14.459 -34.401 1.00 69.12 120 PRO A C 1
ATOM 891 O O . PRO A 1 120 ? 29.138 -15.401 -35.063 1.00 69.12 120 PRO A O 1
ATOM 894 N N . GLY A 1 121 ? 28.251 -13.341 -34.972 1.00 73.81 121 GLY A N 1
ATOM 895 C CA . GLY A 1 121 ? 28.256 -13.108 -36.424 1.00 73.81 121 GLY A CA 1
ATOM 896 C C . GLY A 1 121 ? 27.010 -12.426 -36.999 1.00 73.81 121 GLY A C 1
ATOM 897 O O . GLY A 1 121 ? 27.101 -11.815 -38.063 1.00 73.81 121 GLY A O 1
ATOM 898 N N . SER A 1 122 ? 25.869 -12.444 -36.301 1.00 63.66 122 SER A N 1
ATOM 899 C CA . SER A 1 122 ? 24.658 -11.733 -36.748 1.00 63.66 122 SER A CA 1
ATOM 900 C C . SER A 1 122 ? 24.735 -10.239 -36.395 1.00 63.66 122 SER A C 1
ATOM 902 O O . SER A 1 122 ? 24.364 -9.787 -35.313 1.00 63.66 122 SER A O 1
ATOM 904 N N . ARG A 1 123 ? 25.330 -9.457 -37.303 1.00 66.81 123 ARG A N 1
ATOM 905 C CA . ARG A 1 123 ? 25.477 -8.002 -37.161 1.00 66.81 123 ARG A CA 1
ATOM 906 C C . ARG A 1 123 ? 24.113 -7.302 -37.210 1.00 66.81 123 ARG A C 1
ATOM 908 O O . ARG A 1 123 ? 23.236 -7.671 -37.980 1.00 66.81 123 ARG A O 1
ATOM 915 N N . VAL A 1 124 ? 24.053 -6.209 -36.449 1.00 58.53 124 VAL A N 1
ATOM 916 C CA . VAL A 1 124 ? 23.002 -5.179 -36.359 1.00 58.53 124 VAL A CA 1
ATOM 917 C C . VAL A 1 124 ? 21.761 -5.544 -35.529 1.00 58.53 124 VAL A C 1
ATOM 919 O O . VAL A 1 124 ? 20.641 -5.611 -36.023 1.00 58.53 124 VAL A O 1
ATOM 922 N N . MET A 1 125 ? 21.942 -5.674 -34.212 1.00 51.38 125 MET A N 1
ATOM 923 C CA . MET A 1 125 ? 20.832 -5.457 -33.277 1.00 51.38 125 MET A CA 1
ATOM 924 C C . MET A 1 125 ? 20.524 -3.948 -33.223 1.00 51.38 125 MET A C 1
ATOM 926 O O . MET A 1 125 ? 21.438 -3.163 -32.951 1.00 51.38 125 MET A O 1
ATOM 930 N N . PRO A 1 126 ? 19.277 -3.504 -33.469 1.00 58.69 126 PRO A N 1
ATOM 931 C CA . PRO A 1 126 ? 18.917 -2.101 -33.302 1.00 58.69 126 PRO A CA 1
ATOM 932 C C . PRO A 1 126 ? 19.156 -1.669 -31.848 1.00 58.69 126 PRO A C 1
ATOM 934 O O . PRO A 1 126 ? 18.851 -2.411 -30.913 1.00 58.69 126 PRO A O 1
ATOM 937 N N . LEU A 1 127 ? 19.669 -0.447 -31.647 1.00 56.19 127 LEU A N 1
ATOM 938 C CA . LEU A 1 127 ? 20.035 0.103 -30.328 1.00 56.19 127 LEU A CA 1
ATOM 939 C C . LEU A 1 127 ? 18.914 -0.001 -29.269 1.00 56.19 127 LEU A C 1
ATOM 941 O O . LEU A 1 127 ? 19.194 -0.019 -28.072 1.00 56.19 127 LEU A O 1
ATOM 945 N N . SER A 1 128 ? 17.648 -0.105 -29.687 1.00 54.28 128 SER A N 1
ATOM 946 C CA . SER A 1 128 ? 16.503 -0.246 -28.778 1.00 54.28 128 SER A CA 1
ATOM 947 C C . SER A 1 128 ? 16.398 -1.625 -28.103 1.00 54.28 128 SER A C 1
ATOM 949 O O . SER A 1 128 ? 15.795 -1.720 -27.030 1.00 54.28 128 SER A O 1
ATOM 951 N N . LEU A 1 129 ? 17.008 -2.674 -28.673 1.00 51.88 129 LEU A N 1
ATOM 952 C CA . LEU A 1 129 ? 17.070 -4.023 -28.093 1.00 51.88 129 LEU A CA 1
ATOM 953 C C . LEU A 1 129 ? 18.248 -4.188 -27.122 1.00 51.88 129 LEU A C 1
ATOM 955 O O . LEU A 1 129 ? 18.105 -4.871 -26.107 1.00 51.88 129 LEU A O 1
ATOM 959 N N . ALA A 1 130 ? 19.361 -3.483 -27.346 1.00 50.66 130 ALA A N 1
ATOM 960 C CA . ALA A 1 130 ? 20.540 -3.538 -26.475 1.00 50.66 130 ALA A CA 1
ATOM 961 C C . ALA A 1 130 ? 20.238 -3.065 -25.037 1.00 50.66 130 ALA A C 1
ATOM 963 O O . ALA A 1 130 ? 20.678 -3.682 -24.068 1.00 50.66 130 ALA A O 1
ATOM 964 N N . ALA A 1 131 ? 19.404 -2.031 -24.872 1.00 52.28 131 ALA A N 1
ATOM 965 C CA . ALA A 1 131 ? 18.975 -1.565 -23.548 1.00 52.28 131 ALA A CA 1
ATOM 966 C C . ALA A 1 131 ? 18.033 -2.556 -22.832 1.00 52.28 131 ALA A C 1
ATOM 968 O O . ALA A 1 131 ? 17.996 -2.600 -21.602 1.00 52.28 131 ALA A O 1
ATOM 969 N N . CYS A 1 132 ? 17.289 -3.381 -23.582 1.00 47.50 132 CYS A N 1
ATOM 970 C CA . CYS A 1 132 ? 16.470 -4.449 -23.005 1.00 47.50 132 CYS A CA 1
ATOM 971 C C . CYS A 1 132 ? 17.338 -5.644 -22.569 1.00 47.50 132 CYS A C 1
ATOM 973 O O . CYS A 1 132 ? 17.068 -6.257 -21.533 1.00 47.50 132 CYS A O 1
ATOM 975 N N . GLN A 1 133 ? 18.439 -5.896 -23.287 1.00 49.97 133 GLN A N 1
ATOM 976 C CA . GLN A 1 133 ? 19.379 -6.985 -23.019 1.00 49.97 133 GLN A CA 1
ATOM 977 C C . GLN A 1 133 ? 20.131 -6.852 -21.679 1.00 49.97 133 GLN A C 1
ATOM 979 O O . GLN A 1 133 ? 20.476 -7.852 -21.054 1.00 49.97 133 GLN A O 1
ATOM 984 N N . VAL A 1 134 ? 20.305 -5.629 -21.160 1.00 52.53 134 VAL A N 1
ATOM 985 C CA . VAL A 1 134 ? 21.022 -5.370 -19.893 1.00 52.53 134 VAL A CA 1
ATOM 986 C C . VAL A 1 134 ? 20.292 -5.927 -18.659 1.00 52.53 134 VAL A C 1
ATOM 988 O O . VAL A 1 134 ? 20.888 -6.033 -17.588 1.00 52.53 134 VAL A O 1
ATOM 991 N N . MET A 1 135 ? 19.017 -6.313 -18.751 1.00 54.94 135 MET A N 1
ATOM 992 C CA . MET A 1 135 ? 18.279 -6.902 -17.620 1.00 54.94 135 MET A CA 1
ATOM 993 C C . MET A 1 135 ? 18.136 -8.426 -17.690 1.00 54.94 135 MET A C 1
ATOM 995 O O . MET A 1 135 ? 17.568 -9.011 -16.764 1.00 54.94 135 MET A O 1
ATOM 999 N N . LEU A 1 136 ? 18.669 -9.068 -18.733 1.00 55.38 136 LEU A N 1
ATOM 1000 C CA . LEU A 1 136 ? 18.492 -10.496 -18.958 1.00 55.38 136 LEU A CA 1
ATOM 1001 C C . LEU A 1 136 ? 19.537 -11.340 -18.209 1.00 55.38 136 LEU A C 1
ATOM 1003 O O . LEU A 1 136 ? 20.691 -10.940 -18.090 1.00 55.38 136 LEU A O 1
ATOM 1007 N N . GLY A 1 137 ? 19.124 -12.468 -17.616 1.00 59.91 137 GLY A N 1
ATOM 1008 C CA . GLY A 1 137 ? 20.024 -13.372 -16.877 1.00 59.91 137 GLY A CA 1
ATOM 1009 C C . GLY A 1 137 ? 20.431 -12.932 -15.468 1.00 59.91 137 GLY A C 1
ATOM 1010 O O . GLY A 1 137 ? 21.151 -13.652 -14.779 1.00 59.91 137 GLY A O 1
ATOM 1011 N N . LYS A 1 138 ? 19.980 -11.761 -15.005 1.00 68.94 138 LYS A N 1
ATOM 1012 C CA . LYS A 1 138 ? 20.380 -11.248 -13.690 1.00 68.94 138 LYS A CA 1
ATOM 1013 C C . LYS A 1 138 ? 19.708 -12.032 -12.561 1.00 68.94 138 LYS A C 1
ATOM 1015 O O . LYS A 1 138 ? 18.487 -12.213 -12.604 1.00 68.94 138 LYS A O 1
ATOM 1020 N N . PRO A 1 139 ? 20.452 -12.398 -11.501 1.00 81.25 139 PRO A N 1
ATOM 1021 C CA . PRO A 1 139 ? 19.879 -13.094 -10.359 1.00 81.25 139 PRO A CA 1
ATOM 1022 C C . PRO A 1 139 ? 18.695 -12.310 -9.769 1.00 81.25 139 PRO A C 1
ATOM 1024 O O . PRO A 1 139 ? 18.661 -11.069 -9.737 1.00 81.25 139 PRO A O 1
ATOM 1027 N N . HIS A 1 140 ? 17.662 -13.043 -9.354 1.00 85.75 140 HIS A N 1
ATOM 1028 C CA . HIS A 1 140 ? 16.483 -12.449 -8.735 1.00 85.75 140 HIS A CA 1
ATOM 1029 C C . HIS A 1 140 ? 16.843 -11.890 -7.356 1.00 85.75 140 HIS A C 1
ATOM 1031 O O . HIS A 1 140 ? 17.671 -12.441 -6.641 1.00 85.75 140 HIS A O 1
ATOM 1037 N N . ASN A 1 141 ? 16.187 -10.792 -6.978 1.00 91.44 141 ASN A N 1
ATOM 1038 C CA . ASN A 1 141 ? 16.225 -10.248 -5.618 1.00 91.44 141 ASN A CA 1
ATOM 1039 C C . ASN A 1 141 ? 17.603 -9.826 -5.066 1.00 91.44 141 ASN A C 1
ATOM 1041 O O . ASN A 1 141 ? 17.743 -9.667 -3.862 1.00 91.44 141 ASN A O 1
ATOM 1045 N N . THR A 1 142 ? 18.599 -9.565 -5.915 1.00 91.25 142 THR A N 1
ATOM 1046 C CA . THR A 1 142 ? 19.956 -9.185 -5.469 1.00 91.25 142 THR A CA 1
ATOM 1047 C C . THR A 1 142 ? 20.170 -7.691 -5.245 1.00 91.25 142 THR A C 1
ATOM 1049 O O . THR A 1 142 ? 21.170 -7.287 -4.664 1.00 91.25 142 THR A O 1
ATOM 1052 N N . SER A 1 143 ? 19.255 -6.839 -5.710 1.00 91.12 143 SER A N 1
ATOM 1053 C CA . SER A 1 143 ? 19.394 -5.389 -5.557 1.00 91.12 143 SER A CA 1
ATOM 1054 C C . SER A 1 143 ? 18.764 -4.882 -4.257 1.00 91.12 143 SER A C 1
ATOM 1056 O O . SER A 1 143 ? 17.756 -5.428 -3.806 1.00 91.12 143 SER A O 1
ATOM 1058 N N . TRP A 1 144 ? 19.266 -3.764 -3.726 1.00 91.69 144 TRP A N 1
ATOM 1059 C CA . TRP A 1 144 ? 18.674 -3.091 -2.561 1.00 91.69 144 TRP A CA 1
ATOM 1060 C C . TRP A 1 144 ? 17.177 -2.800 -2.722 1.00 91.69 144 TRP A C 1
ATOM 1062 O O . TRP A 1 144 ? 16.389 -3.143 -1.847 1.00 91.69 144 TRP A O 1
ATOM 1072 N N . HIS A 1 145 ? 16.773 -2.266 -3.877 1.00 92.94 145 HIS A N 1
ATOM 1073 C CA . HIS A 1 145 ? 15.365 -2.029 -4.214 1.00 92.94 145 HIS A CA 1
ATOM 1074 C C . HIS A 1 145 ? 14.511 -3.306 -4.102 1.00 92.94 145 HIS A C 1
ATOM 1076 O O . HIS A 1 145 ? 13.446 -3.299 -3.488 1.00 92.94 145 HIS A O 1
ATOM 1082 N N . SER A 1 146 ? 14.986 -4.427 -4.658 1.00 94.12 146 SER A N 1
ATOM 1083 C CA . SER A 1 146 ? 14.242 -5.692 -4.606 1.00 94.12 146 SER A CA 1
ATOM 1084 C C . SER A 1 146 ? 14.179 -6.289 -3.200 1.00 94.12 146 SER A C 1
ATOM 1086 O O . SER A 1 146 ? 13.154 -6.857 -2.841 1.00 94.12 146 SER A O 1
ATOM 1088 N N . LEU A 1 147 ? 15.231 -6.130 -2.391 1.00 94.62 147 LEU A N 1
ATOM 1089 C CA . LEU A 1 147 ? 15.224 -6.571 -0.994 1.00 94.62 147 LEU A CA 1
ATOM 1090 C C . LEU A 1 147 ? 14.234 -5.753 -0.155 1.00 94.62 147 LEU A C 1
ATOM 1092 O O . LEU A 1 147 ? 13.446 -6.325 0.592 1.00 94.62 147 LEU A O 1
ATOM 1096 N N . GLN A 1 148 ? 14.208 -4.430 -0.332 1.00 94.75 148 GLN A N 1
ATOM 1097 C CA . GLN A 1 148 ? 13.232 -3.548 0.318 1.00 94.75 148 GLN A CA 1
ATOM 1098 C C . GLN A 1 148 ? 11.798 -3.889 -0.104 1.00 94.75 148 GLN A C 1
ATOM 1100 O O . GLN A 1 148 ? 10.910 -3.970 0.742 1.00 94.75 148 GLN A O 1
ATOM 1105 N N . GLY A 1 149 ? 11.576 -4.145 -1.398 1.00 95.56 149 GLY A N 1
ATOM 1106 C CA . GLY A 1 149 ? 10.279 -4.572 -1.920 1.00 95.56 149 GLY A CA 1
ATOM 1107 C C . GLY A 1 149 ? 9.810 -5.903 -1.325 1.00 95.56 149 GLY A C 1
ATOM 1108 O O . GLY A 1 149 ? 8.658 -6.016 -0.916 1.00 95.56 149 GLY A O 1
ATOM 1109 N N . LEU A 1 150 ? 10.701 -6.892 -1.202 1.00 96.94 150 LEU A N 1
ATOM 1110 C CA . LEU A 1 150 ? 10.381 -8.161 -0.541 1.00 96.94 150 LEU A CA 1
ATOM 1111 C C . LEU A 1 150 ? 10.083 -7.984 0.948 1.00 96.94 150 LEU A C 1
ATOM 1113 O O . LEU A 1 150 ? 9.126 -8.574 1.444 1.00 96.94 150 LEU A O 1
ATOM 1117 N N . LEU A 1 151 ? 10.860 -7.157 1.650 1.00 96.31 151 LEU A N 1
ATOM 1118 C CA . LEU A 1 151 ? 10.614 -6.847 3.056 1.00 96.31 151 LEU A CA 1
ATOM 1119 C C . LEU A 1 151 ? 9.249 -6.170 3.241 1.00 96.31 151 LEU A C 1
ATOM 1121 O O . LEU A 1 151 ? 8.515 -6.515 4.165 1.00 96.31 151 LEU A O 1
ATOM 1125 N N . ALA A 1 152 ? 8.872 -5.263 2.337 1.00 97.12 152 ALA A N 1
ATOM 1126 C CA . ALA A 1 152 ? 7.552 -4.644 2.323 1.00 97.12 152 ALA A CA 1
ATOM 1127 C C . ALA A 1 152 ? 6.435 -5.676 2.094 1.00 97.12 152 ALA A C 1
ATOM 1129 O O . ALA A 1 152 ? 5.510 -5.758 2.900 1.00 97.12 152 ALA A O 1
ATOM 1130 N N . ILE A 1 153 ? 6.532 -6.503 1.046 1.00 98.00 153 ILE A N 1
ATOM 1131 C CA . ILE A 1 153 ? 5.536 -7.544 0.738 1.00 98.00 153 ILE A CA 1
ATOM 1132 C C . ILE A 1 153 ? 5.400 -8.530 1.906 1.00 98.00 153 ILE A C 1
ATOM 1134 O O . ILE A 1 153 ? 4.285 -8.811 2.340 1.00 98.00 153 ILE A O 1
ATOM 1138 N N . GLY A 1 154 ? 6.519 -9.010 2.455 1.00 97.81 154 GLY A N 1
ATOM 1139 C CA . GLY A 1 154 ? 6.533 -9.911 3.608 1.00 97.81 154 GLY A CA 1
ATOM 1140 C C . GLY A 1 154 ? 5.934 -9.268 4.859 1.00 97.81 154 GLY A C 1
ATOM 1141 O O . GLY A 1 154 ? 5.120 -9.887 5.542 1.00 97.81 154 GLY A O 1
ATOM 1142 N N . GLY A 1 155 ? 6.253 -8.000 5.125 1.00 97.38 155 GLY A N 1
ATOM 1143 C CA . GLY A 1 155 ? 5.661 -7.238 6.224 1.00 97.38 155 GLY A CA 1
ATOM 1144 C C . GLY A 1 155 ? 4.142 -7.087 6.093 1.00 97.38 155 GLY A C 1
ATOM 1145 O O . GLY A 1 155 ? 3.424 -7.259 7.077 1.00 97.38 155 GLY A O 1
ATOM 1146 N N . TYR A 1 156 ? 3.636 -6.834 4.883 1.00 97.31 156 TYR A N 1
ATOM 1147 C CA . TYR A 1 156 ? 2.196 -6.790 4.610 1.00 97.31 156 TYR A CA 1
ATOM 1148 C C . TYR A 1 156 ? 1.539 -8.169 4.724 1.00 97.31 156 TYR A C 1
ATOM 1150 O O . TYR A 1 156 ? 0.452 -8.260 5.289 1.00 97.31 156 TYR A O 1
ATOM 1158 N N . ALA A 1 157 ? 2.194 -9.241 4.267 1.00 97.56 157 ALA A N 1
ATOM 1159 C CA . ALA A 1 157 ? 1.699 -10.610 4.419 1.00 97.56 157 ALA A CA 1
ATOM 1160 C C . ALA A 1 157 ? 1.549 -10.994 5.900 1.00 97.56 157 ALA A C 1
ATOM 1162 O O . ALA A 1 157 ? 0.481 -11.428 6.334 1.00 97.56 157 ALA A O 1
ATOM 1163 N N . LEU A 1 158 ? 2.598 -10.764 6.698 1.00 97.06 158 LEU A N 1
ATOM 1164 C CA . LEU A 1 158 ? 2.584 -11.008 8.142 1.00 97.06 158 LEU A CA 1
ATOM 1165 C C . LEU A 1 158 ? 1.568 -10.110 8.852 1.00 97.06 158 LEU A C 1
ATOM 1167 O O . LEU A 1 158 ? 0.839 -10.570 9.730 1.00 97.06 158 LEU A O 1
ATOM 1171 N N . GLY A 1 159 ? 1.478 -8.839 8.454 1.00 95.69 159 GLY A N 1
ATOM 1172 C CA . GLY A 1 159 ? 0.487 -7.897 8.963 1.00 95.69 159 GLY A CA 1
ATOM 1173 C C . GLY A 1 159 ? -0.946 -8.353 8.685 1.00 95.69 159 GLY A C 1
ATOM 1174 O O . GLY A 1 159 ? -1.774 -8.318 9.594 1.00 95.69 159 GLY A O 1
ATOM 1175 N N . ALA A 1 160 ? -1.230 -8.828 7.471 1.00 94.38 160 ALA A N 1
ATOM 1176 C CA . ALA A 1 160 ? -2.534 -9.355 7.081 1.00 94.38 160 ALA A CA 1
ATOM 1177 C C . ALA A 1 160 ? -2.886 -10.626 7.866 1.00 94.38 160 ALA A C 1
ATOM 1179 O O . ALA A 1 160 ? -3.976 -10.704 8.430 1.00 94.38 160 ALA A O 1
ATOM 1180 N N . ALA A 1 161 ? -1.950 -11.574 7.987 1.00 95.50 161 ALA A N 1
ATOM 1181 C CA . ALA A 1 161 ? -2.138 -12.785 8.782 1.00 95.50 161 ALA A CA 1
ATOM 1182 C C . ALA A 1 161 ? -2.392 -12.458 10.264 1.00 95.50 161 ALA A C 1
ATOM 1184 O O . ALA A 1 161 ? -3.378 -12.912 10.842 1.00 95.50 161 ALA A O 1
ATOM 1185 N N . ALA A 1 162 ? -1.568 -11.601 10.876 1.00 95.62 162 ALA A N 1
ATOM 1186 C CA . ALA A 1 162 ? -1.771 -11.154 12.255 1.00 95.62 162 ALA A CA 1
ATOM 1187 C C . ALA A 1 162 ? -3.101 -10.396 12.423 1.00 95.62 162 ALA A C 1
ATOM 1189 O O . ALA A 1 162 ? -3.813 -10.578 13.410 1.00 95.62 162 ALA A O 1
ATOM 1190 N N . GLY A 1 163 ? -3.466 -9.562 11.448 1.00 94.38 163 GLY A N 1
ATOM 1191 C CA . GLY A 1 163 ? -4.739 -8.850 11.412 1.00 94.38 163 GLY A CA 1
ATOM 1192 C C . GLY A 1 163 ? -5.934 -9.801 11.407 1.00 94.38 163 GLY A C 1
ATOM 1193 O O . GLY A 1 163 ? -6.867 -9.607 12.184 1.00 94.38 163 GLY A O 1
ATOM 1194 N N . LEU A 1 164 ? -5.874 -10.844 10.578 1.00 94.81 164 LEU A N 1
ATOM 1195 C CA . LEU A 1 164 ? -6.923 -11.845 10.425 1.00 94.81 164 LEU A CA 1
ATOM 1196 C C . LEU A 1 164 ? -7.020 -12.768 11.647 1.00 94.81 164 LEU A C 1
ATOM 1198 O O . LEU A 1 164 ? -8.085 -12.894 12.235 1.00 94.81 164 LEU A O 1
ATOM 1202 N N . PHE A 1 165 ? -5.924 -13.386 12.077 1.00 96.50 165 PHE A N 1
ATOM 1203 C CA . PHE A 1 165 ? -5.984 -14.409 13.126 1.00 96.50 165 PHE A CA 1
ATOM 1204 C C . PHE A 1 165 ? -5.969 -13.828 14.547 1.00 96.50 165 PHE A C 1
ATOM 1206 O O . PHE A 1 165 ? -6.663 -14.329 15.431 1.00 96.50 165 PHE A O 1
ATOM 1213 N N . ALA A 1 166 ? -5.221 -12.747 14.791 1.00 96.56 166 ALA A N 1
ATOM 1214 C CA . ALA A 1 166 ? -5.068 -12.199 16.141 1.00 96.56 166 ALA A CA 1
ATOM 1215 C C . ALA A 1 166 ? -6.019 -11.029 16.434 1.00 96.56 166 ALA A C 1
ATOM 1217 O O . ALA A 1 166 ? -6.469 -10.880 17.571 1.00 96.56 166 ALA A O 1
ATOM 1218 N N . LEU A 1 167 ? -6.325 -10.184 15.442 1.00 96.12 167 LEU A N 1
ATOM 1219 C CA . LEU A 1 167 ? -6.982 -8.886 15.666 1.00 96.12 167 LEU A CA 1
ATOM 1220 C C . LEU A 1 167 ? -8.357 -8.724 15.001 1.00 96.12 167 LEU A C 1
ATOM 1222 O O . LEU A 1 167 ? -8.964 -7.656 15.165 1.00 96.12 167 LEU A O 1
ATOM 1226 N N . HIS A 1 168 ? -8.859 -9.740 14.293 1.00 95.94 168 HIS A N 1
ATOM 1227 C CA . HIS A 1 168 ? -10.164 -9.678 13.638 1.00 95.94 168 HIS A CA 1
ATOM 1228 C C . HIS A 1 168 ? -11.268 -9.407 14.671 1.00 95.94 168 HIS A C 1
ATOM 1230 O O . HIS A 1 168 ? -11.247 -9.995 15.756 1.00 95.94 168 HIS A O 1
ATOM 1236 N N . PRO A 1 169 ? -12.225 -8.501 14.392 1.00 94.25 169 PRO A N 1
ATOM 1237 C CA . PRO A 1 169 ? -13.234 -8.112 15.379 1.00 94.25 169 PRO A CA 1
ATOM 1238 C C . PRO A 1 169 ? -14.087 -9.293 15.863 1.00 94.25 169 PRO A C 1
ATOM 1240 O O . PRO A 1 169 ? -14.450 -9.334 17.042 1.00 94.25 169 PRO A O 1
ATOM 1243 N N . ASP A 1 170 ? -14.354 -10.250 14.973 1.00 95.06 170 ASP A N 1
ATOM 1244 C CA . ASP A 1 170 ? -15.311 -11.326 15.233 1.00 95.06 170 ASP A CA 1
ATOM 1245 C C . ASP A 1 170 ? -14.661 -12.567 15.874 1.00 95.06 170 ASP A C 1
ATOM 1247 O O . ASP A 1 170 ? -15.238 -13.139 16.792 1.00 95.06 170 ASP A O 1
ATOM 1251 N N . PHE A 1 171 ? -13.441 -12.943 15.470 1.00 95.81 171 PHE A N 1
ATOM 1252 C CA . PHE A 1 171 ? -12.784 -14.188 15.914 1.00 95.81 171 PHE A CA 1
ATOM 1253 C C . PHE A 1 171 ? -11.308 -14.022 16.314 1.00 95.81 171 PHE A C 1
ATOM 1255 O O . PHE A 1 171 ? -10.626 -15.006 16.588 1.00 95.81 171 PHE A O 1
ATOM 1262 N N . GLY A 1 172 ? -10.786 -12.792 16.363 1.00 94.44 172 GLY A N 1
ATOM 1263 C CA . GLY A 1 172 ? -9.391 -12.548 16.722 1.00 94.44 172 GLY A CA 1
ATOM 1264 C C . GLY A 1 172 ? -9.101 -12.917 18.177 1.00 94.44 172 GLY A C 1
ATOM 1265 O O . GLY A 1 172 ? -9.651 -12.299 19.095 1.00 94.44 172 GLY A O 1
ATOM 1266 N N . GLN A 1 173 ? -8.191 -13.872 18.386 1.00 95.25 173 GLN A N 1
ATOM 1267 C CA . GLN A 1 173 ? -7.844 -14.402 19.715 1.00 95.25 173 GLN A CA 1
ATOM 1268 C C . GLN A 1 173 ? -7.321 -13.322 20.677 1.00 95.25 173 GLN A C 1
ATOM 1270 O O . GLN A 1 173 ? -7.554 -13.381 21.882 1.00 95.25 173 GLN A O 1
ATOM 1275 N N . TYR A 1 174 ? -6.664 -12.287 20.145 1.00 94.31 174 TYR A N 1
ATOM 1276 C CA . TYR A 1 174 ? -6.001 -11.234 20.917 1.00 94.31 174 TYR A CA 1
ATOM 1277 C C . TYR A 1 174 ? -6.618 -9.851 20.687 1.00 94.31 174 TYR A C 1
ATOM 1279 O O . TYR A 1 174 ? -5.953 -8.819 20.820 1.00 94.31 174 TYR A O 1
ATOM 1287 N N . ARG A 1 175 ? -7.920 -9.794 20.376 1.00 91.75 175 ARG A N 1
ATOM 1288 C CA . ARG A 1 175 ? -8.616 -8.538 20.058 1.00 91.75 175 ARG A CA 1
ATOM 1289 C C . ARG A 1 175 ? -8.554 -7.482 21.168 1.00 91.75 175 ARG A C 1
ATOM 1291 O O . ARG A 1 175 ? -8.644 -6.297 20.864 1.00 91.75 175 ARG A O 1
ATOM 1298 N N . SER A 1 176 ? -8.393 -7.829 22.440 1.00 92.56 176 SER A N 1
ATOM 1299 C CA . SER A 1 176 ? -8.280 -6.851 23.541 1.00 92.56 176 SER A CA 1
ATOM 1300 C C . SER A 1 176 ? -6.829 -6.541 23.936 1.00 92.56 176 SER A C 1
ATOM 1302 O O . SER A 1 176 ? -6.586 -5.576 24.663 1.00 92.56 176 SER A O 1
ATOM 1304 N N . GLY A 1 177 ? -5.852 -7.297 23.425 1.00 94.19 177 GLY A N 1
ATOM 1305 C CA . GLY A 1 177 ? -4.448 -7.178 23.809 1.00 94.19 177 GLY A CA 1
ATOM 1306 C C . GLY A 1 177 ? -3.821 -5.860 23.351 1.00 94.19 177 GLY A C 1
ATOM 1307 O O . GLY A 1 177 ? -3.540 -5.673 22.165 1.00 94.19 177 GLY A O 1
ATOM 1308 N N . LYS A 1 178 ? -3.550 -4.941 24.290 1.00 94.50 178 LYS A N 1
ATOM 1309 C CA . LYS A 1 178 ? -2.900 -3.648 23.992 1.00 94.50 178 LYS A CA 1
ATOM 1310 C C . LYS A 1 178 ? -1.518 -3.834 23.352 1.00 94.50 178 LYS A C 1
ATOM 1312 O O . LYS A 1 178 ? -1.212 -3.139 22.386 1.00 94.50 178 LYS A O 1
ATOM 1317 N N . GLY A 1 179 ? -0.733 -4.799 23.842 1.00 94.75 179 GLY A N 1
ATOM 1318 C CA . GLY A 1 179 ? 0.595 -5.127 23.312 1.00 94.75 179 GLY A CA 1
ATOM 1319 C C . GLY A 1 179 ? 0.553 -5.605 21.860 1.00 94.75 179 GLY A C 1
ATOM 1320 O O . GLY A 1 179 ? 1.221 -5.024 21.011 1.00 94.75 179 GLY A O 1
ATOM 1321 N N . VAL A 1 180 ? -0.312 -6.574 21.539 1.00 94.81 180 VAL A N 1
ATOM 1322 C CA . VAL A 1 180 ? -0.473 -7.095 20.165 1.00 94.81 180 VAL A CA 1
ATOM 1323 C C . VAL A 1 180 ? -0.927 -5.995 19.203 1.00 94.81 180 VAL A C 1
ATOM 1325 O O . VAL A 1 180 ? -0.408 -5.870 18.096 1.00 94.81 180 VAL A O 1
ATOM 1328 N N . ARG A 1 181 ? -1.851 -5.129 19.635 1.00 94.25 181 ARG A N 1
ATOM 1329 C CA . ARG A 1 181 ? -2.297 -3.975 18.839 1.00 94.25 181 ARG A CA 1
ATOM 1330 C C . ARG A 1 181 ? -1.180 -2.960 18.599 1.00 94.25 181 ARG A C 1
ATOM 1332 O O . ARG A 1 181 ? -1.119 -2.385 17.511 1.00 94.25 181 ARG A O 1
ATOM 1339 N N . LEU A 1 182 ? -0.328 -2.716 19.596 1.00 93.38 182 LEU A N 1
ATOM 1340 C CA . LEU A 1 182 ? 0.829 -1.834 19.460 1.00 93.38 182 LEU A CA 1
ATOM 1341 C C . LEU A 1 182 ? 1.862 -2.437 18.504 1.00 93.38 182 LEU A C 1
ATOM 1343 O O . LEU A 1 182 ? 2.276 -1.751 17.574 1.00 93.38 182 LEU A O 1
ATOM 1347 N N . ALA A 1 183 ? 2.206 -3.714 18.683 1.00 94.69 183 ALA A N 1
ATOM 1348 C CA . ALA A 1 183 ? 3.137 -4.437 17.823 1.00 94.69 183 ALA A CA 1
ATOM 1349 C C . ALA A 1 183 ? 2.662 -4.446 16.364 1.00 94.69 183 ALA A 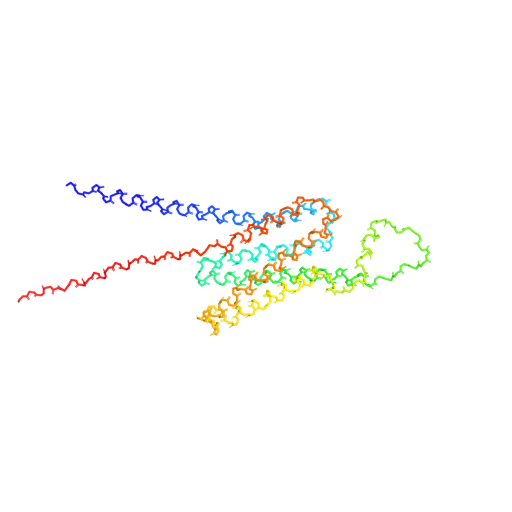C 1
ATOM 1351 O O . ALA A 1 183 ? 3.395 -4.015 15.480 1.00 94.69 183 ALA A O 1
ATOM 1352 N N . HIS A 1 184 ? 1.402 -4.819 16.113 1.00 96.00 184 HIS A N 1
ATOM 1353 C CA . HIS A 1 184 ? 0.815 -4.792 14.773 1.00 96.00 184 HIS A CA 1
ATOM 1354 C C . HIS A 1 184 ? 0.841 -3.386 14.163 1.00 96.00 184 HIS A C 1
ATOM 1356 O O . HIS A 1 184 ? 1.181 -3.229 12.991 1.00 96.00 184 HIS A O 1
ATOM 1362 N N . LYS A 1 185 ? 0.534 -2.345 14.954 1.00 93.19 185 LYS A N 1
ATOM 1363 C CA . LYS A 1 185 ? 0.637 -0.957 14.492 1.00 93.19 185 LYS A CA 1
ATOM 1364 C C . LYS A 1 185 ? 2.075 -0.635 14.086 1.00 93.19 185 LYS A C 1
ATOM 1366 O O . LYS A 1 185 ? 2.267 -0.201 12.958 1.00 93.19 185 LYS A O 1
ATOM 1371 N N . LEU A 1 186 ? 3.059 -0.834 14.964 1.00 92.50 186 LEU A N 1
ATOM 1372 C CA . LEU A 1 186 ? 4.465 -0.498 14.703 1.00 92.50 186 LEU A CA 1
ATOM 1373 C C . LEU A 1 186 ? 5.034 -1.276 13.511 1.00 92.50 186 LEU A C 1
ATOM 1375 O O . LEU A 1 186 ? 5.605 -0.663 12.612 1.00 92.50 186 LEU A O 1
ATOM 1379 N N . ALA A 1 187 ? 4.794 -2.586 13.451 1.00 93.81 187 ALA A N 1
ATOM 1380 C CA . ALA A 1 187 ? 5.211 -3.429 12.335 1.00 93.81 187 ALA A CA 1
ATOM 1381 C C . ALA A 1 187 ? 4.598 -2.957 11.006 1.00 93.81 187 ALA A C 1
ATOM 1383 O O . ALA A 1 187 ? 5.310 -2.810 10.016 1.00 93.81 187 ALA A O 1
ATOM 1384 N N . SER A 1 188 ? 3.304 -2.616 10.995 1.00 93.56 188 SER A N 1
ATOM 1385 C CA . SER A 1 188 ? 2.640 -2.091 9.792 1.00 93.56 188 SER A CA 1
ATOM 1386 C C . SER A 1 188 ? 3.217 -0.741 9.346 1.00 93.56 188 SER A C 1
ATOM 1388 O O . SER A 1 188 ? 3.291 -0.468 8.146 1.00 93.56 188 SER A O 1
ATOM 1390 N N . ARG A 1 189 ? 3.666 0.110 10.286 1.00 90.88 189 ARG A N 1
ATOM 1391 C CA . ARG A 1 189 ? 4.371 1.363 9.951 1.00 90.88 189 ARG A CA 1
ATOM 1392 C C . ARG A 1 189 ? 5.722 1.086 9.307 1.00 90.88 189 ARG A C 1
ATOM 1394 O O . ARG A 1 189 ? 6.011 1.669 8.270 1.00 90.88 189 ARG A O 1
ATOM 1401 N N . ALA A 1 190 ? 6.510 0.186 9.891 1.00 90.56 190 ALA A N 1
ATOM 1402 C CA . ALA A 1 190 ? 7.810 -0.198 9.350 1.00 90.56 190 ALA A CA 1
ATOM 1403 C C . ALA A 1 190 ? 7.677 -0.801 7.940 1.00 90.56 190 ALA A C 1
ATOM 1405 O O . ALA A 1 190 ? 8.398 -0.396 7.032 1.00 90.56 190 ALA A O 1
ATOM 1406 N N . ALA A 1 191 ? 6.697 -1.686 7.724 1.00 94.50 191 ALA A N 1
ATOM 1407 C CA . ALA A 1 191 ? 6.414 -2.262 6.409 1.00 94.50 191 ALA A CA 1
ATOM 1408 C C . ALA A 1 191 ? 5.991 -1.198 5.382 1.00 94.50 191 ALA A C 1
ATOM 1410 O O . ALA A 1 191 ? 6.442 -1.223 4.239 1.00 94.50 191 ALA A O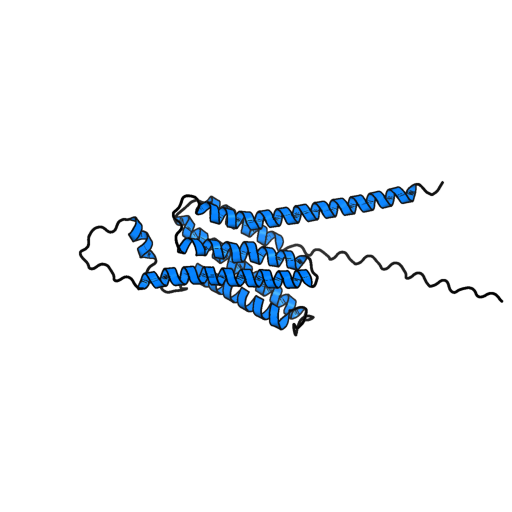 1
ATOM 1411 N N . SER A 1 192 ? 5.164 -0.229 5.790 1.00 92.31 192 SER A N 1
ATOM 1412 C CA . SER A 1 192 ? 4.764 0.888 4.922 1.00 92.31 192 SER A CA 1
ATOM 1413 C C . SER A 1 192 ? 5.948 1.790 4.573 1.00 92.31 192 SER A C 1
ATOM 1415 O O . SER A 1 192 ? 6.094 2.185 3.422 1.00 92.31 192 SER A O 1
ATOM 1417 N N . LEU A 1 193 ? 6.830 2.072 5.535 1.00 87.06 193 LEU A N 1
ATOM 1418 C CA . LEU A 1 193 ? 8.054 2.831 5.292 1.00 87.06 193 LEU A CA 1
ATOM 1419 C C . LEU A 1 193 ? 8.971 2.101 4.300 1.00 87.06 193 LEU A C 1
ATOM 1421 O O . LEU A 1 193 ? 9.436 2.710 3.340 1.00 87.06 193 LEU A O 1
ATOM 1425 N N . ALA A 1 194 ? 9.173 0.794 4.476 1.00 91.44 194 ALA A N 1
ATOM 1426 C CA . ALA A 1 194 ? 9.944 -0.022 3.541 1.00 91.44 194 ALA A CA 1
ATOM 1427 C C . ALA A 1 194 ? 9.341 -0.014 2.128 1.00 91.44 194 ALA A C 1
ATOM 1429 O O . ALA A 1 194 ? 10.079 0.120 1.153 1.00 91.44 194 ALA A O 1
ATOM 1430 N N . ALA A 1 195 ? 8.010 -0.090 2.011 1.00 93.62 195 ALA A N 1
ATOM 1431 C CA . ALA A 1 195 ? 7.313 -0.007 0.730 1.00 93.62 195 ALA A CA 1
ATOM 1432 C C . ALA A 1 195 ? 7.558 1.338 0.036 1.00 93.62 195 ALA A C 1
ATOM 1434 O O . ALA A 1 195 ? 7.857 1.380 -1.155 1.00 93.62 195 ALA A O 1
ATOM 1435 N N . LEU A 1 196 ? 7.482 2.439 0.787 1.00 87.69 196 LEU A N 1
ATOM 1436 C CA . LEU A 1 196 ? 7.727 3.775 0.253 1.00 87.69 196 LEU A CA 1
ATOM 1437 C C . LEU A 1 196 ? 9.184 3.959 -0.193 1.00 87.69 196 LEU A C 1
ATOM 1439 O O . LEU A 1 196 ? 9.420 4.497 -1.272 1.00 87.69 196 LEU A O 1
ATOM 1443 N N . ILE A 1 197 ? 10.154 3.467 0.585 1.00 86.62 197 ILE A N 1
ATOM 1444 C CA . ILE A 1 197 ? 11.574 3.480 0.199 1.00 86.62 197 ILE A CA 1
ATOM 1445 C C . ILE A 1 197 ? 11.789 2.629 -1.063 1.00 86.62 197 ILE A C 1
ATOM 1447 O O . ILE A 1 197 ? 12.486 3.060 -1.983 1.00 86.62 197 ILE A O 1
ATOM 1451 N N . ALA A 1 198 ? 11.160 1.454 -1.157 1.00 92.94 198 ALA A N 1
ATOM 1452 C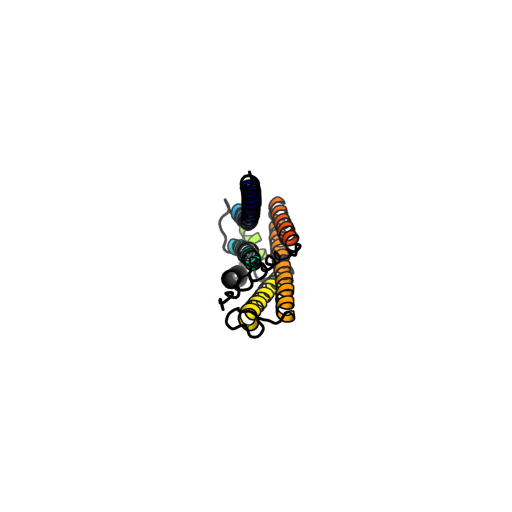 CA . ALA A 1 198 ? 11.232 0.610 -2.346 1.00 92.94 198 ALA A CA 1
ATOM 1453 C C . ALA A 1 198 ? 10.653 1.329 -3.576 1.00 92.94 198 ALA A C 1
ATOM 1455 O O . ALA A 1 198 ? 11.297 1.366 -4.620 1.00 92.94 198 ALA A O 1
ATOM 1456 N N . ILE A 1 199 ? 9.484 1.963 -3.457 1.00 90.25 199 ILE A N 1
ATOM 1457 C CA . ILE A 1 199 ? 8.878 2.744 -4.544 1.00 90.25 199 ILE A CA 1
ATOM 1458 C C . ILE A 1 199 ? 9.796 3.899 -4.957 1.00 90.25 199 ILE A C 1
ATOM 1460 O O . ILE A 1 199 ? 10.089 4.048 -6.142 1.00 90.25 199 ILE A O 1
ATOM 1464 N N . GLY A 1 200 ? 10.299 4.676 -3.994 1.00 83.56 200 GLY A N 1
ATOM 1465 C CA . GLY A 1 200 ? 11.191 5.805 -4.254 1.00 83.56 200 GLY A CA 1
ATOM 1466 C C . GLY A 1 200 ? 12.480 5.385 -4.962 1.00 83.56 200 GLY A C 1
ATOM 1467 O O . GLY A 1 200 ? 12.823 5.944 -6.000 1.00 83.56 200 GLY A O 1
ATOM 1468 N N . THR A 1 201 ? 13.163 4.350 -4.464 1.00 86.00 201 THR A N 1
ATOM 1469 C CA . THR A 1 201 ? 14.380 3.814 -5.103 1.00 86.00 201 THR A CA 1
ATOM 1470 C C . THR A 1 201 ? 14.097 3.174 -6.463 1.00 86.00 201 THR A C 1
ATOM 1472 O O . THR A 1 201 ? 14.947 3.219 -7.351 1.00 86.00 201 THR A O 1
ATOM 1475 N N . GLY A 1 202 ? 12.907 2.599 -6.655 1.00 88.00 202 GLY A N 1
ATOM 1476 C CA . GLY A 1 202 ? 12.450 2.072 -7.939 1.00 88.00 202 GLY A CA 1
ATOM 1477 C C . GLY A 1 202 ? 12.285 3.180 -8.972 1.00 88.00 202 GLY A C 1
ATOM 1478 O O . GLY A 1 202 ? 12.846 3.084 -10.061 1.00 88.00 202 GLY A O 1
ATOM 1479 N N . TYR A 1 203 ? 11.596 4.265 -8.610 1.00 83.75 203 TYR A N 1
ATOM 1480 C CA . TYR A 1 203 ? 11.478 5.439 -9.471 1.00 83.75 203 TYR A CA 1
ATOM 1481 C C . TYR A 1 203 ? 12.817 6.135 -9.698 1.00 83.75 203 TYR A C 1
ATOM 1483 O O . TYR A 1 203 ? 13.066 6.550 -10.819 1.00 83.75 203 TYR A O 1
ATOM 1491 N N . PHE A 1 204 ? 13.710 6.202 -8.706 1.00 81.44 204 PHE A N 1
ATOM 1492 C CA . PHE A 1 204 ? 15.057 6.751 -8.894 1.00 81.44 204 PHE A CA 1
ATOM 1493 C C . PHE A 1 204 ? 15.854 5.971 -9.953 1.00 81.44 204 PHE A C 1
ATOM 1495 O O . PHE A 1 204 ? 16.432 6.568 -10.852 1.00 81.44 204 PHE A O 1
ATOM 1502 N N . LYS A 1 205 ? 15.791 4.632 -9.936 1.00 82.38 205 LYS A N 1
ATOM 1503 C CA . LYS A 1 205 ? 16.400 3.795 -10.988 1.00 82.38 205 LYS A CA 1
ATOM 1504 C C . LYS A 1 205 ? 15.793 4.013 -12.374 1.00 82.38 205 LYS A C 1
ATOM 1506 O O . LYS A 1 205 ? 16.451 3.758 -13.376 1.00 82.38 205 LYS A O 1
ATOM 1511 N N . LEU A 1 206 ? 14.531 4.432 -12.432 1.00 79.00 206 LEU A N 1
ATOM 1512 C CA . LEU A 1 206 ? 13.879 4.841 -13.675 1.00 79.00 206 LEU A CA 1
ATOM 1513 C C . LEU A 1 206 ? 14.198 6.303 -14.031 1.00 79.00 206 LEU A C 1
ATOM 1515 O O . LEU A 1 206 ? 14.082 6.672 -15.196 1.00 79.00 206 LEU A O 1
ATOM 1519 N N . ALA A 1 207 ? 14.612 7.121 -13.059 1.00 69.00 207 ALA A N 1
ATOM 1520 C CA . ALA A 1 207 ? 14.882 8.544 -13.222 1.00 69.00 207 ALA A CA 1
ATOM 1521 C C . ALA A 1 207 ? 16.223 8.823 -13.910 1.00 69.00 207 ALA A C 1
ATOM 1523 O O . ALA A 1 207 ? 16.297 9.775 -14.683 1.00 69.00 207 ALA A O 1
ATOM 1524 N N . ASP A 1 208 ? 17.221 7.944 -13.748 1.00 60.97 208 ASP A N 1
ATOM 1525 C CA . ASP A 1 208 ? 18.434 7.947 -14.590 1.00 60.97 208 ASP A CA 1
ATOM 1526 C C . ASP A 1 208 ? 18.097 7.765 -16.083 1.00 60.97 208 ASP A C 1
ATOM 1528 O O . ASP A 1 208 ? 18.890 8.119 -16.953 1.00 60.97 208 ASP A O 1
ATOM 1532 N N . ALA A 1 209 ? 16.896 7.263 -16.398 1.00 55.25 209 ALA A N 1
ATOM 1533 C CA . ALA A 1 209 ? 16.352 7.293 -17.747 1.00 55.25 209 ALA A CA 1
ATOM 1534 C C . ALA A 1 209 ? 15.491 8.545 -18.035 1.00 55.25 209 ALA A C 1
ATOM 1536 O O . ALA A 1 209 ? 15.446 8.932 -19.199 1.00 55.25 209 ALA A O 1
ATOM 1537 N N . TYR A 1 210 ? 14.821 9.185 -17.049 1.00 51.12 210 TYR A N 1
ATOM 1538 C CA . TYR A 1 210 ? 13.918 10.347 -17.248 1.00 51.12 210 TYR A CA 1
ATOM 1539 C C . TYR A 1 210 ? 13.617 11.239 -15.997 1.00 51.12 210 TYR A C 1
ATOM 1541 O O . TYR A 1 210 ? 13.185 10.754 -14.961 1.00 51.12 210 TYR A O 1
ATOM 1549 N N . SER A 1 211 ? 13.712 12.570 -16.178 1.00 56.69 211 SER A N 1
ATOM 1550 C CA . SER A 1 211 ? 13.133 13.750 -15.467 1.00 56.69 211 SER A CA 1
ATOM 1551 C C . SER A 1 211 ? 12.809 13.736 -13.942 1.00 56.69 211 SER A C 1
ATOM 1553 O O . SER A 1 211 ? 11.920 13.030 -13.461 1.00 56.69 211 SER A O 1
ATOM 1555 N N . THR A 1 212 ? 13.369 14.729 -13.233 1.00 58.78 212 THR A N 1
ATOM 1556 C CA . THR A 1 212 ? 13.206 15.135 -11.812 1.00 58.78 212 THR A CA 1
ATOM 1557 C C . THR A 1 212 ? 11.791 15.353 -11.217 1.00 58.78 212 THR A C 1
ATOM 1559 O O . THR A 1 212 ? 11.644 15.111 -10.014 1.00 58.78 212 THR A O 1
ATOM 1562 N N . PRO A 1 213 ? 10.726 15.775 -11.938 1.00 62.38 213 PRO A N 1
ATOM 1563 C CA . PRO A 1 213 ? 9.431 16.074 -11.311 1.00 62.38 213 PRO A CA 1
ATOM 1564 C C . PRO A 1 213 ? 8.693 14.843 -10.764 1.00 62.38 213 PRO A C 1
ATOM 1566 O O . PRO A 1 213 ? 7.951 14.965 -9.791 1.00 62.38 213 PRO A O 1
ATOM 1569 N N . LEU A 1 214 ? 8.917 13.647 -11.324 1.00 63.28 214 LEU A N 1
ATOM 1570 C CA . LEU A 1 214 ? 8.291 12.412 -10.828 1.00 63.28 214 LEU A CA 1
ATOM 1571 C C . LEU A 1 214 ? 8.866 12.004 -9.461 1.00 63.28 214 LEU A C 1
ATOM 1573 O O . LEU A 1 214 ? 8.132 11.601 -8.558 1.00 63.28 214 LEU A O 1
ATOM 1577 N N . LEU A 1 215 ? 10.181 12.179 -9.294 1.00 65.19 215 LEU A N 1
ATOM 1578 C CA . LEU A 1 215 ? 10.872 11.981 -8.023 1.00 65.19 215 LEU A CA 1
ATOM 1579 C C . LEU A 1 215 ? 10.394 13.002 -6.981 1.00 65.19 215 LEU A C 1
ATOM 1581 O O . LEU A 1 215 ? 10.106 12.624 -5.849 1.00 65.19 215 LEU A O 1
ATOM 1585 N N . ALA A 1 216 ? 10.225 14.270 -7.370 1.00 63.44 216 ALA A N 1
ATOM 1586 C CA . ALA A 1 216 ? 9.677 15.304 -6.493 1.00 63.44 216 ALA A CA 1
ATOM 1587 C C . ALA A 1 216 ? 8.240 14.981 -6.045 1.00 63.44 216 ALA A C 1
ATOM 1589 O O . ALA A 1 216 ? 7.937 15.071 -4.858 1.00 63.44 216 ALA A O 1
ATOM 1590 N N . ALA A 1 217 ? 7.371 14.521 -6.951 1.00 66.94 217 ALA A N 1
ATOM 1591 C CA . ALA A 1 217 ? 6.008 14.110 -6.610 1.00 66.94 217 ALA A CA 1
ATOM 1592 C C . ALA A 1 217 ? 5.980 12.895 -5.663 1.00 66.94 217 ALA A C 1
ATOM 1594 O O . ALA A 1 217 ? 5.211 12.880 -4.700 1.00 66.94 217 ALA A O 1
ATOM 1595 N N . ALA A 1 218 ? 6.849 11.903 -5.884 1.00 64.12 218 ALA A N 1
ATOM 1596 C CA . ALA A 1 218 ? 6.985 10.745 -5.000 1.00 64.12 218 ALA A CA 1
ATOM 1597 C C . ALA A 1 218 ? 7.507 11.133 -3.603 1.00 64.12 218 ALA A C 1
ATOM 1599 O O . ALA A 1 218 ? 7.005 10.631 -2.597 1.00 64.12 218 ALA A O 1
ATOM 1600 N N . LEU A 1 219 ? 8.465 12.063 -3.522 1.00 66.62 219 LEU A N 1
ATOM 1601 C CA . LEU A 1 219 ? 8.991 12.589 -2.258 1.00 66.62 219 LEU A CA 1
ATOM 1602 C C . LEU A 1 219 ? 7.972 13.466 -1.515 1.00 66.62 219 LEU A C 1
ATOM 1604 O O . LEU A 1 219 ? 7.876 13.389 -0.293 1.00 66.62 219 LEU A O 1
ATOM 1608 N N . VAL A 1 220 ? 7.159 14.250 -2.226 1.00 67.44 220 VAL A N 1
ATOM 1609 C CA . VAL A 1 220 ? 6.047 15.004 -1.624 1.00 67.44 220 VAL A CA 1
ATOM 1610 C C . VAL A 1 220 ? 4.984 14.047 -1.093 1.00 67.44 220 VAL A C 1
ATOM 1612 O O . VAL A 1 220 ? 4.533 14.198 0.039 1.00 67.44 220 VAL A O 1
ATOM 1615 N N . ALA A 1 221 ? 4.627 13.008 -1.848 1.00 63.69 221 ALA A N 1
ATOM 1616 C CA . ALA A 1 221 ? 3.709 11.977 -1.374 1.00 63.69 221 ALA A CA 1
ATOM 1617 C C . ALA A 1 221 ? 4.245 11.234 -0.143 1.00 63.69 221 ALA A C 1
ATOM 1619 O O . ALA A 1 221 ? 3.481 10.933 0.778 1.00 63.69 221 ALA A O 1
ATOM 1620 N N . PHE A 1 222 ? 5.557 10.984 -0.101 1.00 64.06 222 PHE A N 1
ATOM 1621 C CA . PHE A 1 222 ? 6.255 10.449 1.064 1.00 64.06 222 PHE A CA 1
ATOM 1622 C C . PHE A 1 222 ? 6.141 11.391 2.268 1.00 64.06 222 PHE A C 1
ATOM 1624 O O . PHE A 1 222 ? 5.671 10.974 3.324 1.00 64.06 222 PHE A O 1
ATOM 1631 N N . ALA A 1 223 ? 6.491 12.668 2.102 1.00 62.25 223 ALA A N 1
ATOM 1632 C CA . ALA A 1 223 ? 6.432 13.672 3.162 1.00 62.25 223 ALA A CA 1
ATOM 1633 C C . ALA A 1 223 ? 5.006 13.850 3.707 1.00 62.25 223 ALA A C 1
ATOM 1635 O O . ALA A 1 223 ? 4.803 13.870 4.919 1.00 62.25 223 ALA A O 1
ATOM 1636 N N . VAL A 1 224 ? 4.005 13.884 2.824 1.00 64.88 224 VAL A N 1
ATOM 1637 C CA . VAL A 1 224 ? 2.585 13.970 3.189 1.00 64.88 224 VAL A CA 1
ATOM 1638 C C . VAL A 1 224 ? 2.146 12.720 3.956 1.00 64.88 224 VAL A C 1
ATOM 1640 O O . VAL A 1 224 ? 1.541 12.832 5.022 1.00 64.88 224 VAL A O 1
ATOM 1643 N N . SER A 1 225 ? 2.498 11.524 3.478 1.00 60.31 225 SER A N 1
ATOM 1644 C CA . SER A 1 225 ? 2.164 10.260 4.153 1.00 60.31 225 SER A CA 1
ATOM 1645 C C . SER A 1 225 ? 2.807 10.156 5.542 1.00 60.31 225 SER A C 1
ATOM 1647 O O . SER A 1 225 ? 2.164 9.682 6.482 1.00 60.31 225 SER A O 1
ATOM 1649 N N . CYS A 1 226 ? 4.041 10.647 5.688 1.00 57.19 226 CYS A N 1
ATOM 1650 C CA . CYS A 1 226 ? 4.769 10.727 6.954 1.00 57.19 226 CYS A CA 1
ATOM 1651 C C . CYS A 1 226 ? 4.151 11.753 7.915 1.00 57.19 226 CYS A C 1
ATOM 1653 O O . CYS A 1 226 ? 3.901 11.415 9.070 1.00 57.19 226 CYS A O 1
ATOM 1655 N N . ALA A 1 227 ? 3.802 12.954 7.443 1.00 59.72 227 ALA A N 1
ATOM 1656 C CA . ALA A 1 227 ? 3.155 13.990 8.254 1.00 59.72 227 ALA A CA 1
ATOM 1657 C C . ALA A 1 227 ? 1.800 13.533 8.827 1.00 59.72 227 ALA A C 1
ATOM 1659 O O . ALA A 1 227 ? 1.389 13.951 9.908 1.00 59.72 227 ALA A O 1
ATOM 1660 N N . PHE A 1 228 ? 1.116 12.596 8.165 1.00 58.50 228 PHE A N 1
ATOM 1661 C CA . PHE A 1 228 ? -0.109 12.011 8.701 1.00 58.50 228 PHE A CA 1
ATOM 1662 C C . PHE A 1 228 ? 0.116 11.034 9.866 1.00 58.50 228 PHE A C 1
ATOM 1664 O O . PHE A 1 228 ? -0.869 10.648 10.504 1.00 58.50 228 PHE A O 1
ATOM 1671 N N . PHE A 1 229 ? 1.339 10.598 10.188 1.00 56.09 229 PHE A N 1
ATOM 1672 C CA . PHE A 1 229 ? 1.585 9.676 11.307 1.00 56.09 229 PHE A CA 1
ATOM 1673 C C . PHE A 1 229 ? 1.489 10.319 12.697 1.00 56.09 229 PHE A C 1
ATOM 1675 O O . PHE A 1 229 ? 1.244 9.591 13.669 1.00 56.09 229 PHE A O 1
ATOM 1682 N N . GLU A 1 230 ? 1.550 11.647 12.781 1.00 51.53 230 GLU A N 1
ATOM 1683 C CA . GLU A 1 230 ? 1.550 12.412 14.028 1.00 51.53 230 GLU A CA 1
ATOM 1684 C C . GLU A 1 230 ? 0.326 13.317 14.148 1.00 51.53 230 GLU A C 1
ATOM 1686 O O . GLU A 1 230 ? 0.343 14.495 13.831 1.00 51.53 230 GLU A O 1
ATOM 1691 N N . ALA A 1 231 ? -0.762 12.754 14.663 1.00 48.78 231 ALA A N 1
ATOM 1692 C CA . ALA A 1 231 ? -1.584 13.471 15.632 1.00 48.78 231 ALA A CA 1
ATOM 1693 C C . ALA A 1 231 ? -2.439 12.444 16.380 1.00 48.78 231 ALA A C 1
ATOM 1695 O O . ALA A 1 231 ? -3.339 11.838 15.782 1.00 48.78 231 ALA A O 1
ATOM 1696 N N . PRO A 1 232 ? -2.199 12.201 17.679 1.00 54.97 232 PRO A N 1
ATOM 1697 C CA . PRO A 1 232 ? -3.202 11.565 18.507 1.00 54.97 232 PRO A CA 1
ATOM 1698 C C . PRO A 1 232 ? -4.392 12.521 18.582 1.00 54.97 232 PRO A C 1
ATOM 1700 O O . PRO A 1 232 ? -4.417 13.446 19.390 1.00 54.97 232 PRO A O 1
ATOM 1703 N N . THR A 1 233 ? -5.406 12.308 17.744 1.00 55.03 233 THR A N 1
ATOM 1704 C CA . THR A 1 233 ? -6.708 12.914 17.998 1.00 55.03 233 THR A CA 1
ATOM 1705 C C . THR A 1 233 ? -7.184 12.304 19.307 1.00 55.03 233 THR A C 1
ATOM 1707 O O . THR A 1 233 ? -7.584 11.133 19.333 1.00 55.03 233 THR A O 1
ATOM 1710 N N . LYS A 1 234 ? -7.080 13.056 20.413 1.00 59.31 234 LYS A N 1
ATOM 1711 C CA . LYS A 1 234 ? -7.813 12.726 21.636 1.00 59.31 234 LYS A CA 1
ATOM 1712 C C . LYS A 1 234 ? -9.232 12.428 21.172 1.00 59.31 234 LYS A C 1
ATOM 1714 O O . LYS A 1 234 ? -9.842 13.270 20.510 1.00 59.31 234 LYS A O 1
ATOM 1719 N N . ARG A 1 235 ? -9.718 11.202 21.416 1.00 61.84 235 ARG A N 1
ATOM 1720 C CA . ARG A 1 235 ? -11.130 10.920 21.150 1.00 61.84 235 ARG A CA 1
ATOM 1721 C C . ARG A 1 235 ? -11.909 12.017 21.866 1.00 61.84 235 ARG A C 1
ATOM 1723 O O . ARG A 1 235 ? -11.533 12.324 23.003 1.00 61.84 235 ARG A O 1
ATOM 1730 N N . PRO A 1 236 ? -12.937 12.601 21.231 1.00 62.41 236 PRO A N 1
ATOM 1731 C CA . PRO A 1 236 ? -13.880 13.413 21.971 1.00 62.41 236 PRO A CA 1
ATOM 1732 C C . PRO A 1 236 ? -14.258 12.591 23.197 1.00 62.41 236 PRO A C 1
ATOM 1734 O O . PRO A 1 236 ? -14.669 11.433 23.055 1.00 62.41 236 PRO A O 1
ATOM 1737 N N . GLN A 1 237 ? -13.980 13.123 24.387 1.00 73.88 237 GLN A N 1
ATOM 1738 C CA . GLN A 1 237 ? -14.461 12.479 25.594 1.00 73.88 237 GLN A CA 1
ATOM 1739 C C . GLN A 1 237 ? -15.976 12.370 25.395 1.00 73.88 237 GLN A C 1
ATOM 1741 O O . GLN A 1 237 ? -16.574 13.361 24.954 1.00 73.88 237 GLN A O 1
ATOM 1746 N N . PRO A 1 238 ? -16.589 11.186 25.588 1.00 76.31 238 PRO A N 1
ATOM 1747 C CA . PRO A 1 238 ? -18.040 11.113 25.567 1.00 76.31 238 PRO A CA 1
ATOM 1748 C C . PRO A 1 238 ? -18.546 12.221 26.484 1.00 76.31 238 PRO A C 1
ATOM 1750 O O . PRO A 1 238 ? -17.977 12.414 27.563 1.00 76.31 238 PRO A O 1
ATOM 1753 N N . ALA A 1 239 ? -19.525 12.994 26.002 1.00 80.25 239 ALA A N 1
ATOM 1754 C CA . ALA A 1 239 ? -20.105 14.064 26.799 1.00 80.25 239 ALA A CA 1
ATOM 1755 C C . ALA A 1 239 ? -20.408 13.496 28.194 1.00 80.25 239 ALA A C 1
ATOM 1757 O O . ALA A 1 239 ? -20.847 12.338 28.268 1.00 80.25 239 ALA A O 1
ATOM 1758 N N . PRO A 1 240 ? -20.118 14.243 29.277 1.00 85.44 240 PRO A N 1
ATOM 1759 C CA . PRO A 1 240 ? -20.467 13.805 30.618 1.00 85.44 240 PRO A CA 1
ATOM 1760 C C . PRO A 1 240 ? -21.898 13.284 30.575 1.00 85.44 240 PRO A C 1
ATOM 1762 O O . PRO A 1 240 ? -22.770 13.974 30.037 1.00 85.44 240 PRO A O 1
ATOM 1765 N N . ARG A 1 241 ? -22.133 12.048 31.042 1.00 83.31 241 ARG A N 1
ATOM 1766 C CA . ARG A 1 241 ? -23.514 11.581 31.177 1.00 83.31 241 ARG A CA 1
ATOM 1767 C C . ARG A 1 241 ? -24.195 12.625 32.041 1.00 83.31 241 ARG A C 1
ATOM 1769 O O . ARG A 1 241 ? -23.703 12.911 33.134 1.00 83.31 241 ARG A O 1
ATOM 1776 N N . LEU A 1 242 ? -25.257 13.231 31.515 1.00 84.31 242 LEU A N 1
ATOM 1777 C CA . LEU A 1 242 ? -26.111 14.049 32.355 1.00 84.31 242 LEU A CA 1
ATOM 1778 C C . LEU A 1 242 ? -26.499 13.177 33.552 1.00 84.31 242 LEU A C 1
ATOM 1780 O O . LEU A 1 242 ? -26.700 11.972 33.349 1.00 84.31 242 LEU A O 1
ATOM 1784 N N . PRO A 1 243 ? -26.512 13.740 34.772 1.00 81.88 243 PRO A N 1
ATOM 1785 C CA . PRO A 1 243 ? -26.966 12.999 35.934 1.00 81.88 243 PRO A CA 1
ATOM 1786 C C . PRO A 1 243 ? -28.295 12.360 35.554 1.00 81.88 243 PRO A C 1
ATOM 1788 O O . PRO A 1 243 ? -29.187 13.044 35.044 1.00 81.88 243 PRO A O 1
ATOM 1791 N N . GLU A 1 244 ? -28.359 11.037 35.683 1.00 82.38 244 GLU A N 1
ATOM 1792 C CA . GLU A 1 244 ? -29.589 10.286 35.486 1.00 82.38 244 GLU A CA 1
ATOM 1793 C C . GLU A 1 244 ? -30.619 10.995 36.356 1.00 82.38 244 GLU A C 1
ATOM 1795 O O . GLU A 1 244 ? -30.401 11.143 37.560 1.00 82.38 244 GLU A O 1
ATOM 1800 N N . THR A 1 245 ? -31.645 11.585 35.736 1.00 77.31 245 THR A N 1
ATOM 1801 C CA . THR A 1 245 ? -32.685 12.275 36.490 1.00 77.31 245 THR A CA 1
ATOM 1802 C C . THR A 1 245 ? -33.245 11.234 37.429 1.00 77.31 245 THR A C 1
ATOM 1804 O O . THR A 1 245 ? -33.871 10.281 36.959 1.00 77.31 245 THR A O 1
ATOM 1807 N N . THR A 1 246 ? -32.945 11.378 38.720 1.00 77.56 246 THR A N 1
ATOM 1808 C CA . THR A 1 246 ? -33.489 10.526 39.766 1.00 77.56 246 THR A CA 1
ATOM 1809 C C . THR A 1 246 ? -34.976 10.411 39.466 1.00 77.56 246 THR A C 1
ATOM 1811 O O . THR A 1 246 ? -35.611 11.464 39.316 1.00 77.56 246 THR A O 1
ATOM 1814 N N . PRO A 1 247 ? -35.524 9.198 39.260 1.00 70.56 247 PRO A N 1
ATOM 1815 C CA . PRO A 1 247 ? -36.951 9.063 39.038 1.00 70.56 247 PRO A CA 1
ATOM 1816 C C . PRO A 1 247 ? -37.617 9.816 40.179 1.00 70.56 247 PRO A C 1
ATOM 1818 O O . PRO A 1 247 ? -37.275 9.568 41.338 1.00 70.56 247 PRO A O 1
ATOM 1821 N N . LEU A 1 248 ? -38.457 10.803 39.842 1.00 69.06 248 LEU A N 1
ATOM 1822 C CA . LEU A 1 248 ? -39.270 11.501 40.826 1.00 69.06 248 LEU A CA 1
ATOM 1823 C C . LEU A 1 248 ? -39.954 10.391 41.619 1.00 69.06 248 LEU A C 1
ATOM 1825 O O . LEU A 1 248 ? -40.824 9.703 41.082 1.00 69.06 248 LEU A O 1
ATOM 1829 N N . GLN A 1 249 ? -39.492 10.149 42.848 1.00 71.75 249 GLN A N 1
ATOM 1830 C CA . GLN A 1 249 ? -40.209 9.283 43.758 1.00 71.75 249 GLN A CA 1
ATOM 1831 C C . GLN A 1 249 ? -41.569 9.944 43.887 1.00 71.75 249 GLN A C 1
ATOM 1833 O O . GLN A 1 249 ? -41.668 11.084 44.345 1.00 71.75 249 GLN A O 1
ATOM 1838 N N . ALA A 1 250 ? -42.584 9.271 43.350 1.00 64.75 250 ALA A N 1
ATOM 1839 C CA . ALA A 1 250 ? -43.959 9.672 43.509 1.00 64.75 250 ALA A CA 1
ATOM 1840 C C . ALA A 1 250 ? -44.178 9.826 45.014 1.00 64.75 250 ALA A C 1
ATOM 1842 O O . ALA A 1 250 ? -44.099 8.851 45.760 1.00 64.75 250 ALA A O 1
ATOM 1843 N N . ILE A 1 251 ? -44.355 11.072 45.449 1.00 63.28 251 ILE A N 1
ATOM 1844 C CA . ILE A 1 251 ? -44.807 11.401 46.792 1.00 63.28 251 ILE A CA 1
ATOM 1845 C C . ILE A 1 251 ? -46.234 10.859 46.844 1.00 63.28 251 ILE A C 1
ATOM 1847 O O . ILE A 1 251 ? -47.172 11.495 46.367 1.00 63.28 251 ILE A O 1
ATOM 1851 N N . GLY A 1 252 ? -46.353 9.607 47.285 1.00 64.88 252 GLY A N 1
ATOM 1852 C CA . GLY A 1 252 ? -47.620 8.983 47.615 1.00 64.88 252 GLY A CA 1
ATOM 1853 C C . GLY A 1 252 ? -48.205 9.729 48.800 1.00 64.88 252 GLY A C 1
ATOM 1854 O O . GLY A 1 252 ? -47.548 9.867 49.830 1.00 64.88 252 GLY A O 1
ATOM 1855 N N . SER A 1 253 ? -49.395 10.269 48.570 1.00 61.97 253 SER A N 1
ATOM 1856 C CA . SER A 1 253 ? -50.270 10.911 49.540 1.00 61.97 253 SER A CA 1
ATOM 1857 C C . SER A 1 253 ? -50.634 9.937 50.659 1.00 61.97 253 SER A C 1
ATOM 1859 O O . SER A 1 253 ? -50.716 8.731 50.423 1.00 61.97 253 SER A O 1
ATOM 1861 N N . GLU A 1 254 ? -50.828 10.517 51.841 1.00 58.25 254 GLU A N 1
ATOM 1862 C CA . GLU A 1 254 ? -51.367 9.917 53.068 1.00 58.25 254 GLU A CA 1
ATOM 1863 C C . GLU A 1 254 ? -52.632 9.070 52.862 1.00 58.25 254 GLU A C 1
ATOM 1865 O O . GLU A 1 254 ? -53.447 9.408 51.969 1.00 58.25 254 GLU A O 1
#